Protein AF-A0A1L8D0M7-F1 (afdb_monomer)

Mean predicted aligned error: 3.82 Å

Sequence (193 aa):
MKQIITIQARLFPKKEEKECLDNLMRNWNSCKRYAYNRLLEGKTRKELKKELQQMFNLNSRYVDDAILEASEVLQSTKELGENPRKVIFGGKDLFFELKSKHLCIKQRQKYKKEWEDKRKGTLFSRGDKTKQGNLNLRVIEEKGQFFLRINTGNRKWLFIQLKSSHKKWRKFAEAMLNSCPYSIRLQRKNNKY

Foldseek 3Di:
DPDDDDFDKWWDDDPVRLVLLLLLLQLLLVLLVVLLVVVVVVDDLVRSLVVSCVVSVDPSQSNSVSNVVSVVLQVVCVVVVHDSVPDDQLDPVLVVVLVDPPDDPVRNVVSVVSSCQRRRVKGKGWFDLVVLATPAWAWDDDPNWIWTWHDSHPPDTDTITMGGPDPCVVVVSVCRVRSNYDMDMGTDDPNID

Structure (mmCIF, N/CA/C/O backbone):
data_AF-A0A1L8D0M7-F1
#
_entry.id   AF-A0A1L8D0M7-F1
#
loop_
_atom_site.group_PDB
_atom_site.id
_atom_site.type_symbol
_atom_site.label_atom_id
_atom_site.label_alt_id
_atom_site.label_comp_id
_atom_site.label_asym_id
_atom_site.label_entity_id
_atom_site.label_seq_id
_atom_site.pdbx_PDB_ins_code
_atom_site.Cartn_x
_atom_site.Cartn_y
_atom_site.Cartn_z
_atom_site.occupancy
_atom_site.B_iso_or_equiv
_atom_site.auth_seq_id
_atom_site.auth_comp_id
_atom_site.auth_asym_id
_atom_site.auth_atom_id
_atom_site.pdbx_PDB_model_num
ATOM 1 N N . MET A 1 1 ? -21.614 -2.916 -15.195 1.00 46.38 1 MET A N 1
ATOM 2 C CA . MET A 1 1 ? -20.425 -2.408 -14.468 1.00 46.38 1 MET A CA 1
ATOM 3 C C . MET A 1 1 ? -20.711 -2.407 -12.973 1.00 46.38 1 MET A C 1
ATOM 5 O O . MET A 1 1 ? -21.751 -1.896 -12.582 1.00 46.38 1 MET A O 1
ATOM 9 N N . LYS A 1 2 ? -19.844 -2.987 -12.132 1.00 55.56 2 LYS A N 1
ATOM 10 C CA . LYS A 1 2 ? -19.974 -2.831 -10.672 1.00 55.56 2 LYS A CA 1
ATOM 11 C C . LYS A 1 2 ? -19.575 -1.402 -10.308 1.00 55.56 2 LYS A C 1
ATOM 13 O O . LYS A 1 2 ? -18.448 -1.004 -10.579 1.00 55.56 2 LYS A O 1
ATOM 18 N N . GLN A 1 3 ? -20.490 -0.640 -9.719 1.00 73.69 3 GLN A N 1
ATOM 19 C CA . GLN A 1 3 ? -20.191 0.704 -9.238 1.00 73.69 3 GLN A CA 1
ATOM 20 C C . GLN A 1 3 ? -19.248 0.600 -8.032 1.00 73.69 3 GLN A C 1
ATOM 22 O O . GLN A 1 3 ? -19.612 0.043 -6.996 1.00 73.69 3 GLN A O 1
ATOM 27 N N . ILE A 1 4 ? -18.020 1.096 -8.178 1.00 81.25 4 ILE A N 1
ATOM 28 C CA . ILE A 1 4 ? -17.055 1.180 -7.080 1.00 81.25 4 ILE A CA 1
ATOM 29 C C . ILE A 1 4 ? -17.290 2.511 -6.371 1.00 81.25 4 ILE A C 1
ATOM 31 O O . ILE A 1 4 ? -17.203 3.569 -6.991 1.00 81.25 4 ILE A O 1
ATOM 35 N N . ILE A 1 5 ? -17.588 2.460 -5.073 1.00 86.62 5 ILE A N 1
ATOM 36 C CA . ILE A 1 5 ? -17.702 3.656 -4.238 1.00 86.62 5 ILE A CA 1
ATOM 37 C C . ILE A 1 5 ? -16.467 3.734 -3.349 1.00 86.62 5 ILE A C 1
ATOM 39 O O . ILE A 1 5 ? -16.198 2.824 -2.565 1.00 86.62 5 ILE A O 1
ATOM 43 N N . THR A 1 6 ? -15.741 4.843 -3.453 1.00 90.69 6 THR A N 1
ATOM 44 C CA . THR A 1 6 ? -14.563 5.127 -2.632 1.00 90.69 6 THR A CA 1
ATOM 45 C C . THR A 1 6 ? -14.910 6.205 -1.619 1.00 90.69 6 THR A C 1
ATOM 47 O O . THR A 1 6 ? -15.395 7.271 -1.991 1.00 90.69 6 THR A O 1
ATOM 50 N N . ILE A 1 7 ? -14.633 5.951 -0.339 1.00 92.75 7 ILE A N 1
ATOM 51 C CA . ILE A 1 7 ? -14.769 6.946 0.727 1.00 92.75 7 ILE A CA 1
ATOM 52 C C . ILE A 1 7 ? -13.398 7.287 1.278 1.00 92.75 7 ILE A C 1
ATOM 54 O O . ILE A 1 7 ? -12.597 6.405 1.583 1.00 92.75 7 ILE A O 1
ATOM 58 N N . GLN A 1 8 ? -13.156 8.584 1.430 1.00 93.69 8 GLN A N 1
ATOM 59 C CA . GLN A 1 8 ? -11.952 9.090 2.063 1.00 93.69 8 GLN A CA 1
ATOM 60 C C . GLN A 1 8 ? -12.137 9.192 3.578 1.00 93.69 8 GLN A C 1
ATOM 62 O O . GLN A 1 8 ? -13.184 9.602 4.087 1.00 93.69 8 GLN A O 1
ATOM 67 N N . ALA A 1 9 ? -11.079 8.835 4.290 1.00 95.25 9 ALA A N 1
ATOM 68 C CA . ALA A 1 9 ? -10.934 8.980 5.726 1.00 95.25 9 ALA A CA 1
ATOM 69 C C . ALA A 1 9 ? -9.515 9.478 6.009 1.00 95.25 9 ALA A C 1
ATOM 71 O O . ALA A 1 9 ? -8.611 9.275 5.201 1.00 95.25 9 ALA A O 1
ATOM 72 N N . ARG A 1 10 ? -9.336 10.130 7.155 1.00 97.25 10 ARG A N 1
ATOM 73 C CA . ARG A 1 10 ? -8.042 10.578 7.661 1.00 97.25 10 ARG A CA 1
ATOM 74 C C . ARG A 1 10 ? -7.626 9.716 8.842 1.00 97.25 10 ARG A C 1
ATOM 76 O O . ARG A 1 10 ? -8.457 9.435 9.711 1.00 97.25 10 ARG A O 1
ATOM 83 N N . LEU A 1 11 ? -6.347 9.359 8.888 1.00 97.75 11 LEU A N 1
ATOM 84 C CA . LEU A 1 11 ? -5.738 8.677 10.025 1.00 97.75 11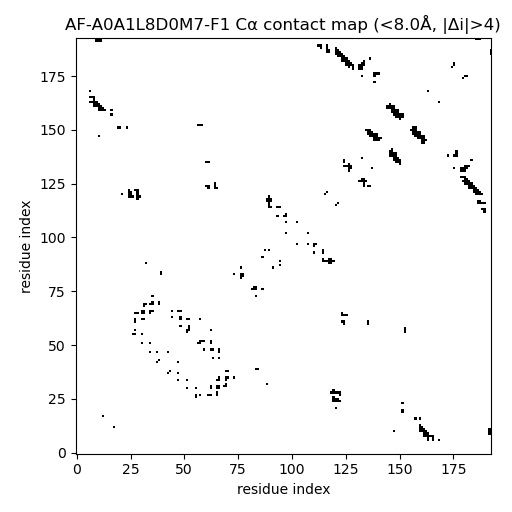 LEU A CA 1
ATOM 85 C C . LEU A 1 11 ? -4.950 9.658 10.902 1.00 97.75 11 LEU A C 1
ATOM 87 O O . LEU A 1 11 ? -4.310 10.589 10.406 1.00 97.75 11 LEU A O 1
ATOM 91 N N . PHE A 1 12 ? -4.969 9.416 12.212 1.00 97.44 12 PHE A N 1
ATOM 92 C CA . PHE A 1 12 ? -4.295 10.242 13.218 1.00 97.44 12 PHE A CA 1
ATOM 93 C C . PHE A 1 12 ? -3.305 9.403 14.045 1.00 97.44 12 PHE A C 1
ATOM 95 O O . PHE A 1 12 ? -3.579 9.125 15.211 1.00 97.44 12 PHE A O 1
ATOM 102 N N . PRO A 1 13 ? -2.180 8.955 13.453 1.00 96.94 13 PRO A N 1
ATOM 103 C CA . PRO A 1 13 ? -1.188 8.168 14.176 1.00 96.94 13 PRO A CA 1
ATOM 104 C C . PRO A 1 13 ? -0.403 9.014 15.181 1.00 96.94 13 PRO A C 1
ATOM 106 O O . PRO A 1 13 ? -0.019 10.153 14.888 1.00 96.94 13 PRO A O 1
ATOM 109 N N . LYS A 1 14 ? -0.082 8.415 16.327 1.00 96.12 14 LYS A N 1
ATOM 110 C CA . LYS A 1 14 ? 0.962 8.889 17.248 1.00 96.12 14 LYS A CA 1
ATOM 111 C C . LYS A 1 14 ? 2.348 8.739 16.614 1.00 96.12 14 LYS A C 1
ATOM 113 O O . LYS A 1 14 ? 2.501 8.124 15.558 1.00 96.12 14 LYS A O 1
ATOM 118 N N . LYS A 1 15 ? 3.380 9.303 17.246 1.00 94.81 15 LYS A N 1
ATOM 119 C CA . LYS A 1 15 ? 4.748 9.321 16.702 1.00 94.81 15 LYS A CA 1
ATOM 120 C C . LYS A 1 15 ? 5.282 7.908 16.427 1.00 94.81 15 LYS A C 1
ATOM 122 O O . LYS A 1 15 ? 5.795 7.659 15.339 1.00 94.81 15 LYS A O 1
ATOM 127 N N . GLU A 1 16 ? 5.095 6.985 17.362 1.00 94.19 16 GLU A N 1
ATOM 128 C CA . GLU A 1 16 ? 5.571 5.599 17.278 1.00 94.19 16 GLU A CA 1
ATOM 129 C C . GLU A 1 16 ? 4.775 4.797 16.234 1.00 94.19 16 GLU A C 1
ATOM 131 O O . GLU A 1 16 ? 5.337 4.072 15.412 1.00 94.19 16 GLU A O 1
ATOM 136 N N . GLU A 1 17 ? 3.451 4.979 16.208 1.00 96.12 17 GLU A N 1
ATOM 137 C CA . GLU A 1 17 ? 2.560 4.354 15.220 1.00 96.12 17 GLU A CA 1
ATOM 138 C C . GLU A 1 17 ? 2.898 4.815 13.804 1.00 96.12 17 GLU A C 1
ATOM 140 O O . GLU A 1 17 ? 2.901 4.018 12.864 1.00 96.12 17 GLU A O 1
ATOM 145 N N . LYS A 1 18 ? 3.214 6.105 13.657 1.00 96.12 18 LYS A N 1
ATOM 146 C CA . LYS A 1 18 ? 3.615 6.713 12.396 1.00 96.12 18 LYS A CA 1
ATOM 147 C C . LYS A 1 18 ? 4.895 6.085 11.861 1.00 96.12 18 LYS A C 1
ATOM 149 O O . LYS A 1 18 ? 4.947 5.736 10.686 1.00 96.12 18 LYS A O 1
ATOM 154 N N . GLU A 1 19 ? 5.909 5.927 12.706 1.00 95.81 19 GLU A N 1
ATOM 155 C CA . GLU A 1 19 ? 7.169 5.296 12.316 1.00 95.81 19 GLU A CA 1
ATOM 156 C C . GLU A 1 19 ? 6.958 3.837 11.888 1.00 95.81 19 GLU A C 1
ATOM 158 O O . GLU A 1 19 ? 7.451 3.409 10.840 1.00 95.81 19 GLU A O 1
ATOM 163 N N . CYS A 1 20 ? 6.162 3.081 12.647 1.00 96.38 20 CYS A N 1
ATOM 164 C CA . CYS A 1 20 ? 5.825 1.701 12.309 1.00 96.38 20 CYS A CA 1
ATOM 165 C C . CYS A 1 20 ? 5.062 1.607 10.973 1.00 96.38 20 CYS A C 1
ATOM 167 O O . CYS A 1 20 ? 5.407 0.789 10.113 1.00 96.38 20 CYS A O 1
ATOM 169 N N . LEU A 1 21 ? 4.077 2.486 10.758 1.00 97.12 21 LEU A N 1
ATOM 170 C CA . LEU A 1 21 ? 3.305 2.559 9.519 1.00 97.12 21 LEU A CA 1
ATOM 171 C C . LEU A 1 21 ? 4.179 2.949 8.319 1.00 97.12 21 LEU A C 1
ATOM 173 O O . LEU A 1 21 ? 4.094 2.314 7.268 1.00 97.12 21 LEU A O 1
ATOM 177 N N . ASP A 1 22 ? 5.051 3.946 8.475 1.00 96.81 22 ASP A N 1
ATOM 178 C CA . ASP A 1 22 ? 5.989 4.377 7.436 1.00 96.81 22 ASP A CA 1
ATOM 179 C C . ASP A 1 22 ? 6.948 3.255 7.032 1.00 96.81 22 ASP A C 1
ATOM 181 O O . ASP A 1 22 ? 7.205 3.049 5.841 1.00 96.81 22 ASP A O 1
ATOM 185 N N . ASN A 1 23 ? 7.452 2.497 8.006 1.00 96.38 23 ASN A N 1
ATOM 186 C CA . ASN A 1 23 ? 8.315 1.350 7.752 1.00 96.38 23 ASN A CA 1
ATOM 187 C C . ASN A 1 23 ? 7.575 0.240 6.997 1.00 96.38 23 ASN A C 1
ATOM 189 O O . ASN A 1 23 ? 8.113 -0.280 6.015 1.00 96.38 23 ASN A O 1
ATOM 193 N N . LEU A 1 24 ? 6.333 -0.068 7.386 1.00 97.44 24 LEU A N 1
ATOM 194 C CA . LEU A 1 24 ? 5.485 -1.029 6.679 1.00 97.44 24 LEU A CA 1
ATOM 195 C C . LEU A 1 24 ? 5.218 -0.593 5.230 1.00 97.44 24 LEU A C 1
ATOM 197 O O . LEU A 1 24 ? 5.443 -1.377 4.307 1.00 97.44 24 LEU A O 1
ATOM 201 N N . MET A 1 25 ? 4.798 0.658 5.009 1.00 97.62 25 MET A N 1
ATOM 202 C CA . MET A 1 25 ? 4.545 1.211 3.670 1.00 97.62 25 MET A CA 1
ATOM 203 C C . MET A 1 25 ? 5.803 1.189 2.796 1.00 97.62 25 MET A C 1
ATOM 205 O O . MET A 1 25 ? 5.753 0.801 1.623 1.00 97.62 25 MET A O 1
ATOM 209 N N . ARG A 1 26 ? 6.955 1.567 3.367 1.00 97.44 26 ARG A N 1
ATOM 210 C CA . ARG A 1 26 ? 8.247 1.549 2.673 1.00 97.44 26 ARG A CA 1
ATOM 211 C C . ARG A 1 26 ? 8.610 0.140 2.226 1.00 97.44 26 ARG A C 1
ATOM 213 O O . ARG A 1 26 ? 8.975 -0.046 1.065 1.00 97.44 26 ARG A O 1
ATOM 220 N N . ASN A 1 27 ? 8.495 -0.827 3.130 1.00 97.56 27 ASN A N 1
ATOM 221 C CA . ASN A 1 27 ? 8.825 -2.223 2.877 1.00 97.56 27 ASN A CA 1
ATOM 222 C C . ASN A 1 27 ? 7.884 -2.852 1.834 1.00 97.56 27 ASN A C 1
ATOM 224 O O . ASN A 1 27 ? 8.338 -3.433 0.850 1.00 97.56 27 ASN A O 1
ATOM 228 N N . TRP A 1 28 ? 6.575 -2.622 1.969 1.00 98.38 28 TRP A N 1
ATOM 229 C CA . TRP A 1 28 ? 5.570 -3.079 1.007 1.00 98.38 28 TRP A CA 1
ATOM 230 C C . TRP A 1 28 ? 5.787 -2.500 -0.397 1.00 98.38 28 TRP A C 1
ATOM 232 O O . TRP A 1 28 ? 5.746 -3.234 -1.384 1.00 98.38 28 TRP A O 1
ATOM 242 N N . ASN A 1 29 ? 6.108 -1.207 -0.520 1.00 98.25 29 ASN A N 1
ATOM 243 C CA . ASN A 1 29 ? 6.417 -0.625 -1.830 1.00 98.25 29 ASN A CA 1
ATOM 244 C C . ASN A 1 29 ? 7.733 -1.146 -2.418 1.00 98.25 29 ASN A C 1
ATOM 246 O O . ASN A 1 29 ? 7.854 -1.222 -3.640 1.00 98.25 29 ASN A O 1
ATOM 250 N N . SER A 1 30 ? 8.722 -1.494 -1.592 1.00 98.19 30 SER A N 1
ATOM 251 C CA . SER A 1 30 ? 9.923 -2.187 -2.073 1.00 98.19 30 SER A CA 1
ATOM 252 C C . SER A 1 30 ? 9.586 -3.572 -2.620 1.00 98.19 30 SER A C 1
ATOM 254 O O . SER A 1 30 ? 10.011 -3.876 -3.733 1.00 98.19 30 SER A O 1
ATOM 256 N N . CYS A 1 31 ? 8.741 -4.336 -1.921 1.00 98.50 31 CYS A N 1
ATOM 257 C CA . CYS A 1 31 ? 8.215 -5.619 -2.391 1.00 98.50 31 CYS A CA 1
ATOM 258 C C . CYS A 1 31 ? 7.487 -5.478 -3.738 1.00 98.50 31 CYS A C 1
ATOM 260 O O . CYS A 1 31 ? 7.832 -6.169 -4.692 1.00 98.50 31 CYS A O 1
ATOM 262 N N . LYS A 1 32 ? 6.568 -4.509 -3.872 1.00 98.56 32 LYS A N 1
ATOM 263 C CA . LYS A 1 32 ? 5.854 -4.224 -5.133 1.00 98.56 32 LYS A CA 1
ATOM 264 C C . LYS A 1 32 ? 6.804 -3.933 -6.298 1.00 98.56 32 LYS A C 1
ATOM 266 O O . LYS A 1 32 ? 6.645 -4.485 -7.382 1.00 98.56 32 LYS A O 1
ATOM 271 N N . ARG A 1 33 ? 7.801 -3.065 -6.096 1.00 98.19 33 ARG A N 1
ATOM 272 C CA . ARG A 1 33 ? 8.767 -2.716 -7.156 1.00 98.19 33 ARG A CA 1
ATOM 273 C C . ARG A 1 33 ? 9.648 -3.900 -7.541 1.00 98.19 33 ARG A C 1
ATOM 275 O O . ARG A 1 33 ? 9.945 -4.075 -8.717 1.00 98.19 33 ARG A O 1
ATOM 282 N N . TYR A 1 34 ? 10.052 -4.704 -6.562 1.00 98.31 34 TYR A N 1
ATOM 283 C CA . TYR A 1 34 ? 10.801 -5.924 -6.827 1.00 98.31 34 TYR A CA 1
ATOM 284 C C . TYR A 1 34 ? 9.951 -6.912 -7.634 1.00 98.31 34 TYR A C 1
ATOM 286 O O . TYR A 1 34 ? 10.396 -7.390 -8.673 1.00 98.31 34 TYR A O 1
ATOM 294 N N . ALA A 1 35 ? 8.705 -7.148 -7.209 1.00 98.50 35 ALA A N 1
ATOM 295 C CA . ALA A 1 35 ? 7.754 -7.992 -7.924 1.00 98.50 35 ALA A CA 1
ATOM 296 C C . ALA A 1 35 ? 7.574 -7.532 -9.376 1.00 98.50 35 ALA A C 1
ATOM 298 O O . ALA A 1 35 ? 7.653 -8.354 -10.279 1.00 98.50 35 ALA A O 1
ATOM 299 N N . TYR A 1 36 ? 7.421 -6.225 -9.613 1.00 98.56 36 TYR A N 1
ATOM 300 C CA . TYR A 1 36 ? 7.314 -5.656 -10.959 1.00 98.56 36 TYR A CA 1
ATOM 301 C C . TYR A 1 36 ? 8.494 -6.042 -11.860 1.00 98.56 36 TYR A C 1
ATOM 303 O O . TYR A 1 36 ? 8.289 -6.539 -12.965 1.00 98.56 36 TYR A O 1
ATOM 311 N N . ASN A 1 37 ? 9.729 -5.879 -11.376 1.00 98.19 37 ASN A N 1
ATOM 312 C CA . ASN A 1 37 ? 10.922 -6.240 -12.148 1.00 98.19 37 ASN A CA 1
ATOM 313 C C . ASN A 1 37 ? 10.966 -7.737 -12.465 1.00 98.19 37 ASN A C 1
ATOM 315 O O . ASN A 1 37 ? 11.282 -8.125 -13.583 1.00 98.19 37 ASN A O 1
ATOM 319 N N . ARG A 1 38 ? 10.599 -8.588 -11.506 1.00 98.00 38 ARG A N 1
ATOM 320 C CA . ARG A 1 38 ? 10.570 -10.035 -11.728 1.00 98.00 38 ARG A CA 1
ATOM 321 C C . ARG A 1 38 ? 9.440 -10.479 -12.663 1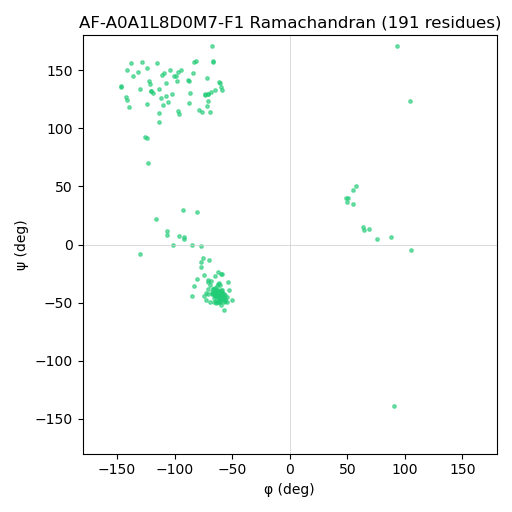.00 98.00 38 ARG A C 1
ATOM 323 O O . ARG A 1 38 ? 9.616 -11.433 -13.412 1.00 98.00 38 ARG A O 1
ATOM 330 N N . LEU A 1 39 ? 8.299 -9.788 -12.655 1.00 98.12 39 LEU A N 1
ATOM 331 C CA . LEU A 1 39 ? 7.224 -10.016 -13.626 1.00 98.12 39 LEU A CA 1
ATOM 332 C C . LEU A 1 39 ? 7.688 -9.687 -15.055 1.00 98.12 39 LEU A C 1
ATOM 334 O O . LEU A 1 39 ? 7.322 -10.395 -15.988 1.00 98.12 39 LEU A O 1
ATOM 338 N N . LEU A 1 40 ? 8.530 -8.660 -15.237 1.00 97.56 40 LEU A N 1
ATOM 339 C CA . LEU A 1 40 ? 9.150 -8.356 -16.538 1.00 97.56 40 LEU A CA 1
ATOM 340 C C . LEU A 1 40 ? 10.108 -9.452 -17.023 1.00 97.56 40 LEU A C 1
ATOM 342 O O . LEU A 1 40 ? 10.308 -9.590 -18.227 1.00 97.56 40 LEU A O 1
ATOM 346 N N . GLU A 1 41 ? 10.694 -10.211 -16.099 1.00 97.19 41 GLU A N 1
ATOM 347 C CA . GLU A 1 41 ? 11.561 -11.363 -16.379 1.00 97.19 41 GLU A CA 1
ATOM 348 C C . GLU A 1 41 ? 10.768 -12.661 -16.600 1.00 97.19 41 GLU A C 1
ATOM 350 O O . GLU A 1 41 ? 11.360 -13.703 -16.856 1.00 97.19 41 GLU A O 1
ATOM 355 N N . GLY A 1 42 ? 9.436 -12.615 -16.504 1.00 96.56 42 GLY A N 1
ATOM 356 C CA . GLY A 1 42 ? 8.569 -13.772 -16.721 1.00 96.56 42 GLY A CA 1
ATOM 357 C C . GLY A 1 42 ? 8.315 -14.635 -15.483 1.00 96.56 42 GLY A C 1
ATOM 358 O O . GLY A 1 42 ? 7.658 -15.667 -15.614 1.00 96.56 42 GLY A O 1
ATOM 359 N N . LYS A 1 43 ? 8.762 -14.232 -14.279 1.00 97.19 43 LYS A N 1
ATOM 360 C CA . LYS A 1 43 ? 8.431 -14.975 -13.049 1.00 97.19 43 LYS A CA 1
ATOM 361 C C . LYS A 1 43 ? 6.923 -14.991 -12.814 1.00 97.19 43 LYS A C 1
ATOM 363 O O . LYS A 1 43 ? 6.235 -13.977 -12.943 1.00 97.19 43 LYS A O 1
ATOM 368 N N . THR A 1 44 ? 6.409 -16.131 -12.378 1.00 96.25 44 THR A N 1
ATOM 369 C CA . THR A 1 44 ? 4.993 -16.308 -12.061 1.00 96.25 44 THR A CA 1
ATOM 370 C C . THR A 1 44 ? 4.654 -15.771 -10.671 1.00 96.25 44 THR A C 1
ATOM 372 O O . THR A 1 44 ? 5.481 -15.723 -9.757 1.00 96.25 44 THR A O 1
ATOM 375 N N . ARG A 1 45 ? 3.372 -15.452 -10.447 1.00 96.00 45 ARG A N 1
ATOM 376 C CA . ARG A 1 45 ? 2.869 -15.066 -9.117 1.00 96.00 45 ARG A CA 1
ATOM 377 C C . ARG A 1 45 ? 3.218 -16.097 -8.032 1.00 96.00 45 ARG A C 1
ATOM 379 O O . ARG A 1 45 ? 3.508 -15.712 -6.901 1.00 96.00 45 ARG A O 1
ATOM 386 N N . LYS A 1 46 ? 3.149 -17.398 -8.346 1.00 95.31 46 LYS A N 1
ATOM 387 C CA . LYS A 1 46 ? 3.369 -18.484 -7.374 1.00 95.31 46 LYS A CA 1
ATOM 388 C C . LYS A 1 46 ? 4.820 -18.524 -6.894 1.00 95.31 46 LYS A C 1
ATOM 390 O O . LYS A 1 46 ? 5.046 -18.712 -5.700 1.00 95.31 46 LYS A O 1
ATOM 395 N N . GLU A 1 47 ? 5.771 -18.323 -7.803 1.00 95.25 47 GLU A N 1
ATOM 396 C CA . GLU A 1 47 ? 7.200 -18.239 -7.481 1.00 95.25 47 GLU A CA 1
ATOM 397 C C . GLU A 1 47 ? 7.481 -17.005 -6.622 1.00 95.25 47 GLU A C 1
ATOM 399 O O . GLU A 1 47 ? 8.030 -17.124 -5.525 1.00 95.25 47 GLU A O 1
ATOM 404 N N . LEU A 1 48 ? 6.982 -15.841 -7.055 1.00 97.00 48 LEU A N 1
ATOM 405 C CA . LEU A 1 48 ? 7.155 -14.579 -6.336 1.00 97.00 48 LEU A CA 1
ATOM 406 C C . LEU A 1 48 ? 6.587 -14.627 -4.926 1.00 97.00 48 LEU A C 1
ATOM 408 O O . LEU A 1 48 ? 7.219 -14.153 -3.989 1.00 97.00 48 LEU A O 1
ATOM 412 N N . LYS A 1 49 ? 5.410 -15.222 -4.736 1.00 95.75 49 LYS A N 1
ATOM 413 C CA . LYS A 1 49 ? 4.785 -15.265 -3.414 1.00 95.75 49 LYS A CA 1
ATOM 414 C C . LYS A 1 49 ? 5.686 -15.925 -2.366 1.00 95.75 49 LYS A C 1
ATOM 416 O O . LYS A 1 49 ? 5.766 -15.421 -1.248 1.00 95.75 49 LYS A O 1
ATOM 421 N N . LYS A 1 50 ? 6.352 -17.030 -2.718 1.00 91.75 50 LYS A N 1
ATOM 422 C CA . LYS A 1 50 ? 7.257 -17.746 -1.805 1.00 91.75 50 LYS A CA 1
ATOM 423 C C . LYS A 1 50 ? 8.524 -16.936 -1.525 1.00 91.75 50 LYS A C 1
ATOM 425 O O . LYS A 1 50 ? 8.871 -16.735 -0.366 1.00 91.75 50 LYS A O 1
ATOM 430 N N . GLU A 1 51 ? 9.161 -16.438 -2.581 1.00 95.31 51 GLU A N 1
ATOM 431 C CA . GLU A 1 51 ? 10.411 -15.670 -2.518 1.00 95.31 51 GLU A CA 1
ATOM 432 C C . GLU A 1 51 ? 10.250 -14.370 -1.713 1.00 95.31 51 GLU A C 1
ATOM 434 O O . GLU A 1 51 ? 11.010 -14.083 -0.787 1.00 95.31 51 GLU A O 1
ATOM 439 N N . LEU A 1 52 ? 9.208 -13.595 -2.019 1.00 96.56 52 LEU A N 1
ATOM 440 C CA . LEU A 1 52 ? 9.014 -12.260 -1.456 1.00 96.56 52 LEU A CA 1
ATOM 441 C C . LEU A 1 52 ? 8.551 -12.283 0.003 1.00 96.56 52 LEU A C 1
ATOM 443 O O . LEU A 1 52 ? 8.820 -11.331 0.737 1.00 96.56 52 LEU A O 1
ATOM 447 N N . GLN A 1 53 ? 7.873 -13.349 0.440 1.00 93.81 53 GLN A N 1
ATOM 448 C CA . GLN A 1 53 ? 7.436 -13.486 1.830 1.00 93.81 53 GLN A CA 1
ATOM 449 C C . GLN A 1 53 ? 8.628 -13.512 2.790 1.00 93.81 53 GLN A C 1
ATOM 451 O O . GLN A 1 53 ? 8.614 -12.802 3.795 1.00 93.81 53 GLN A O 1
ATOM 456 N N . GLN A 1 54 ? 9.662 -14.285 2.456 1.00 91.38 54 GLN A N 1
ATOM 457 C CA . GLN A 1 54 ? 10.887 -14.358 3.250 1.00 91.38 54 GLN A CA 1
ATOM 458 C C . GLN A 1 54 ? 11.717 -13.081 3.091 1.00 91.38 54 GLN A C 1
ATOM 460 O O . GLN A 1 54 ? 12.097 -12.470 4.085 1.00 91.38 54 GLN A O 1
ATOM 465 N N . MET A 1 55 ? 11.920 -12.626 1.851 1.00 95.75 55 MET A N 1
ATOM 466 C CA . MET A 1 55 ? 12.789 -11.486 1.543 1.00 95.75 55 MET A CA 1
ATOM 467 C C . MET A 1 55 ? 12.337 -10.173 2.194 1.00 95.75 55 MET A C 1
ATOM 469 O O . MET A 1 55 ? 13.163 -9.410 2.686 1.00 95.75 55 MET A O 1
ATOM 473 N N . PHE A 1 56 ? 11.030 -9.898 2.196 1.00 95.00 56 PHE A N 1
ATOM 474 C CA . PHE A 1 56 ? 10.487 -8.649 2.732 1.00 95.00 56 PHE A CA 1
ATOM 475 C C . PHE A 1 56 ? 9.890 -8.810 4.132 1.00 95.00 56 PHE A C 1
ATOM 477 O O . PHE A 1 56 ? 9.401 -7.828 4.679 1.00 95.00 56 PHE A O 1
ATOM 484 N N . ASN A 1 57 ? 9.900 -10.005 4.733 1.00 92.62 57 ASN A N 1
ATOM 485 C CA . ASN A 1 57 ? 9.270 -10.262 6.035 1.00 92.62 57 ASN A CA 1
ATOM 486 C C . ASN A 1 57 ? 7.821 -9.722 6.119 1.00 92.62 57 ASN A C 1
ATOM 488 O O . ASN A 1 57 ? 7.393 -9.113 7.101 1.00 92.62 57 ASN A O 1
ATOM 492 N N . LEU A 1 58 ? 7.068 -9.882 5.029 1.00 95.50 58 LEU A N 1
ATOM 493 C CA . LEU A 1 58 ? 5.665 -9.488 4.928 1.00 95.50 58 LEU A CA 1
ATOM 494 C C . LEU A 1 58 ? 4.799 -10.734 5.015 1.00 95.50 58 LEU A C 1
ATOM 496 O O . LEU A 1 58 ? 5.186 -11.804 4.559 1.00 95.50 58 LEU A O 1
ATOM 500 N N . ASN A 1 59 ? 3.585 -10.608 5.545 1.00 94.88 59 ASN A N 1
ATOM 501 C CA . ASN A 1 59 ? 2.651 -11.724 5.475 1.00 94.88 59 ASN A CA 1
ATOM 502 C C . ASN A 1 59 ? 2.231 -12.007 4.020 1.00 94.88 59 ASN A C 1
ATOM 504 O O . ASN A 1 59 ? 2.249 -11.128 3.155 1.00 94.88 59 ASN A O 1
ATOM 508 N N . SER A 1 60 ? 1.795 -13.240 3.766 1.00 94.75 60 SER A N 1
ATOM 509 C CA . SER A 1 60 ? 1.473 -13.717 2.419 1.00 94.75 60 SER A CA 1
ATOM 510 C C . SER A 1 60 ? 0.379 -12.916 1.701 1.00 94.75 60 SER A C 1
ATOM 512 O O . SER A 1 60 ? 0.384 -12.878 0.473 1.00 94.75 60 SER A O 1
ATOM 514 N N . ARG A 1 61 ? -0.532 -12.250 2.431 1.00 95.25 61 ARG A N 1
ATOM 515 C CA . ARG A 1 61 ? -1.574 -11.391 1.839 1.00 95.25 61 ARG A CA 1
ATOM 516 C C . ARG A 1 61 ? -1.000 -10.071 1.343 1.00 95.25 61 ARG A C 1
ATOM 518 O O . ARG A 1 61 ? -1.292 -9.677 0.225 1.00 95.25 61 ARG A O 1
ATOM 525 N N . TYR A 1 62 ? -0.141 -9.426 2.134 1.00 97.31 62 TYR A N 1
ATOM 526 C CA . TYR A 1 62 ? 0.541 -8.209 1.688 1.00 97.31 62 TY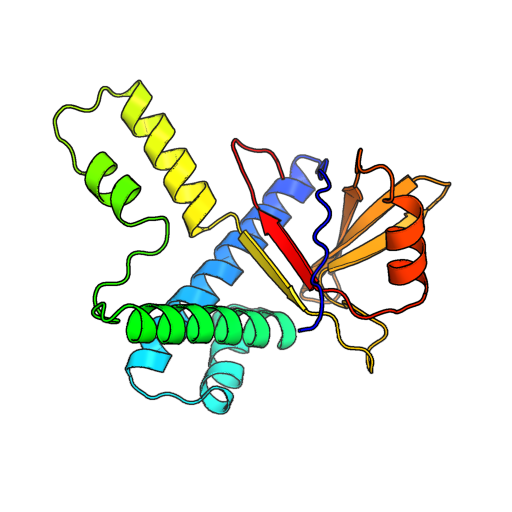R A CA 1
ATOM 527 C C . TYR A 1 62 ? 1.437 -8.459 0.479 1.00 97.31 62 TYR A C 1
ATOM 529 O O . TYR A 1 62 ? 1.472 -7.624 -0.421 1.00 97.31 62 TYR A O 1
ATOM 537 N N . VAL A 1 63 ? 2.133 -9.598 0.448 1.00 97.88 63 VAL A N 1
ATOM 538 C CA . VAL A 1 63 ? 2.932 -10.010 -0.714 1.00 97.88 63 VAL A CA 1
ATOM 539 C C . VAL A 1 63 ? 2.044 -10.206 -1.939 1.00 97.88 63 VAL A C 1
ATOM 541 O O . VAL A 1 63 ? 2.340 -9.658 -2.995 1.00 97.88 63 VAL A O 1
ATOM 544 N N . ASP A 1 64 ? 0.936 -10.937 -1.802 1.00 97.44 64 ASP A N 1
ATOM 545 C CA . ASP A 1 64 ? -0.008 -11.139 -2.904 1.00 97.44 64 ASP A CA 1
ATOM 546 C C . ASP A 1 64 ? -0.585 -9.819 -3.434 1.00 97.44 64 ASP A C 1
ATOM 548 O O . ASP A 1 64 ? -0.679 -9.640 -4.646 1.00 97.44 64 ASP A O 1
ATOM 552 N N . ASP A 1 65 ? -0.942 -8.888 -2.549 1.00 98.00 65 ASP A N 1
ATOM 553 C CA . ASP A 1 65 ? -1.459 -7.576 -2.944 1.00 98.00 65 ASP A CA 1
ATOM 554 C C . ASP A 1 65 ? -0.368 -6.682 -3.562 1.00 98.00 65 ASP A C 1
ATOM 556 O O . ASP A 1 65 ? -0.658 -5.903 -4.468 1.00 98.00 65 ASP A O 1
ATOM 560 N N . ALA A 1 66 ? 0.898 -6.824 -3.151 1.00 98.44 66 ALA A N 1
ATOM 561 C CA . ALA A 1 66 ? 2.027 -6.162 -3.806 1.00 98.44 66 ALA A CA 1
ATOM 562 C C . ALA A 1 66 ? 2.267 -6.703 -5.226 1.00 98.44 66 ALA A C 1
ATOM 564 O O . ALA A 1 66 ? 2.503 -5.916 -6.142 1.00 98.44 66 ALA A O 1
ATOM 565 N N . ILE A 1 67 ? 2.189 -8.027 -5.417 1.00 98.56 67 ILE A N 1
ATOM 566 C CA . ILE A 1 67 ? 2.301 -8.665 -6.739 1.00 98.56 67 ILE A CA 1
ATOM 567 C C . ILE A 1 67 ? 1.130 -8.245 -7.630 1.00 98.56 67 ILE A C 1
ATOM 569 O O . ILE A 1 67 ? 1.348 -7.939 -8.800 1.00 98.56 67 ILE A O 1
ATOM 573 N N . LEU A 1 68 ? -0.091 -8.193 -7.086 1.00 98.19 68 LEU A N 1
ATOM 574 C CA . LEU A 1 68 ? -1.261 -7.715 -7.821 1.00 98.19 68 LEU A CA 1
ATOM 575 C C . LEU A 1 68 ? -1.035 -6.293 -8.337 1.00 98.19 68 LEU A C 1
ATOM 577 O O . LEU A 1 68 ? -1.105 -6.076 -9.540 1.00 98.19 68 LEU A O 1
ATOM 581 N N . GLU A 1 69 ? -0.715 -5.348 -7.454 1.00 98.06 69 GLU A N 1
ATOM 582 C CA . GLU A 1 69 ? -0.501 -3.949 -7.843 1.00 98.06 69 GLU A CA 1
ATOM 583 C C . GLU A 1 69 ? 0.650 -3.807 -8.845 1.00 98.06 69 GLU A C 1
ATOM 585 O O . GLU A 1 69 ? 0.592 -2.979 -9.748 1.00 98.06 69 GLU A O 1
ATOM 590 N N . ALA A 1 70 ? 1.700 -4.623 -8.723 1.00 98.25 70 ALA A N 1
ATOM 591 C CA . ALA A 1 70 ? 2.761 -4.675 -9.722 1.00 98.25 70 ALA A CA 1
ATOM 592 C C . ALA A 1 70 ? 2.248 -5.171 -11.086 1.00 98.25 70 ALA A C 1
ATOM 594 O O . ALA A 1 70 ? 2.596 -4.592 -12.114 1.00 98.25 70 ALA A O 1
ATOM 595 N N . SER A 1 71 ? 1.409 -6.210 -11.104 1.00 98.12 71 SER A N 1
ATOM 596 C CA . SER A 1 71 ? 0.814 -6.735 -12.337 1.00 98.12 71 SER A CA 1
ATOM 597 C C . SER A 1 71 ? -0.158 -5.750 -12.989 1.00 98.12 71 SER A C 1
ATOM 599 O O . SER A 1 71 ? -0.123 -5.602 -14.204 1.00 98.12 71 SER A O 1
ATOM 601 N N . GLU A 1 72 ? -0.945 -5.018 -12.195 1.00 97.12 72 GLU A N 1
ATOM 602 C CA . GLU A 1 72 ? -1.866 -3.982 -12.678 1.00 97.12 72 GLU A CA 1
ATOM 603 C C . GLU A 1 72 ? -1.101 -2.816 -13.309 1.00 97.12 72 GLU A C 1
ATOM 605 O O . GLU A 1 72 ? -1.465 -2.354 -14.386 1.00 97.12 72 GLU A O 1
ATOM 610 N N . VAL A 1 73 ? 0.009 -2.384 -12.693 1.00 97.12 73 VAL A N 1
ATOM 611 C CA . VAL A 1 73 ? 0.902 -1.383 -13.299 1.00 97.12 73 VAL A CA 1
ATOM 612 C C . VAL A 1 73 ? 1.462 -1.904 -14.622 1.00 97.12 73 VAL A C 1
ATOM 614 O O . VAL A 1 73 ? 1.409 -1.196 -15.619 1.00 97.12 73 VAL A O 1
ATOM 617 N N . LEU A 1 74 ? 1.957 -3.145 -14.658 1.00 97.62 74 LEU A N 1
ATOM 618 C CA . LEU A 1 74 ? 2.516 -3.742 -15.874 1.00 97.62 74 LEU A CA 1
ATOM 619 C C . LEU A 1 74 ? 1.481 -3.836 -17.001 1.00 97.62 74 LEU A C 1
ATOM 621 O O . LEU A 1 74 ? 1.793 -3.518 -18.147 1.00 97.62 74 LEU A O 1
ATOM 625 N N . GLN A 1 75 ? 0.268 -4.278 -16.680 1.00 97.06 75 GLN A N 1
ATOM 626 C CA . GLN A 1 75 ? -0.830 -4.380 -17.630 1.00 97.06 75 GLN A CA 1
ATOM 627 C C . GLN A 1 75 ? -1.229 -2.999 -18.153 1.00 97.06 75 GLN A C 1
ATOM 629 O O . GLN A 1 75 ? -1.232 -2.795 -19.363 1.00 97.06 75 GLN A O 1
ATOM 634 N N . SER A 1 76 ? -1.455 -2.037 -17.258 1.00 96.75 76 SER A N 1
ATOM 635 C CA . SER A 1 76 ? -1.813 -0.667 -17.631 1.00 96.75 76 SER A CA 1
ATOM 636 C C . SER A 1 76 ? -0.746 -0.014 -18.515 1.00 96.75 76 SER A C 1
ATOM 638 O O . SER A 1 76 ? -1.081 0.615 -19.513 1.00 96.75 76 SER A O 1
ATOM 640 N N . THR A 1 77 ? 0.546 -0.210 -18.225 1.00 95.88 77 THR A N 1
ATOM 641 C CA . THR A 1 77 ? 1.627 0.308 -19.078 1.00 95.88 77 THR A CA 1
ATOM 642 C C . THR A 1 77 ? 1.594 -0.299 -20.484 1.00 95.88 77 THR A C 1
ATOM 644 O O . THR A 1 77 ? 1.787 0.424 -21.458 1.00 95.88 77 THR A O 1
ATOM 647 N N . LYS A 1 78 ? 1.318 -1.605 -20.609 1.00 95.62 78 LYS A N 1
ATOM 648 C CA . LYS A 1 78 ? 1.177 -2.267 -21.917 1.00 95.62 78 LYS A CA 1
ATOM 649 C C . LYS A 1 78 ? -0.044 -1.759 -22.686 1.00 95.62 78 LYS A C 1
ATOM 651 O O . LYS A 1 78 ? 0.067 -1.513 -23.880 1.00 95.62 78 LYS A O 1
ATOM 656 N N . GLU A 1 79 ? -1.177 -1.589 -22.008 1.00 96.75 79 GLU A N 1
ATOM 657 C CA . GLU A 1 79 ? -2.421 -1.070 -22.597 1.00 96.75 79 GLU A CA 1
ATOM 658 C C . GLU A 1 79 ? -2.263 0.366 -23.112 1.00 96.75 79 GLU A C 1
ATOM 660 O O . GLU A 1 79 ? -2.821 0.715 -24.147 1.00 96.75 79 GLU A O 1
ATOM 665 N N . LEU A 1 80 ? -1.445 1.181 -22.440 1.00 95.62 80 LEU A N 1
ATOM 666 C CA . LEU A 1 80 ? -1.093 2.534 -22.881 1.00 95.62 80 LEU A CA 1
ATOM 667 C C . LEU A 1 80 ? -0.052 2.565 -24.018 1.00 95.62 80 LEU A C 1
ATOM 669 O O . LEU A 1 80 ? 0.328 3.647 -24.461 1.00 95.62 80 LEU A O 1
ATOM 673 N N . GLY A 1 81 ? 0.448 1.410 -24.476 1.00 95.06 81 GLY A N 1
ATOM 674 C CA . GLY A 1 81 ? 1.496 1.325 -25.500 1.00 95.06 81 GLY A CA 1
ATOM 675 C C . GLY A 1 81 ? 2.869 1.828 -25.035 1.00 95.06 81 GLY A C 1
ATOM 676 O O . GLY A 1 81 ? 3.771 2.038 -25.847 1.00 95.06 81 GLY A O 1
ATOM 677 N N . GLU A 1 82 ? 3.058 2.033 -23.730 1.00 95.06 82 GLU A N 1
ATOM 678 C CA . GLU A 1 82 ? 4.325 2.480 -23.162 1.00 95.06 82 GLU A CA 1
ATOM 679 C C . GLU A 1 82 ? 5.290 1.303 -22.951 1.00 95.06 82 GLU A C 1
ATOM 681 O O . GLU A 1 82 ? 4.891 0.153 -22.788 1.00 95.06 82 GLU A O 1
ATOM 686 N N . ASN A 1 83 ? 6.599 1.581 -22.900 1.0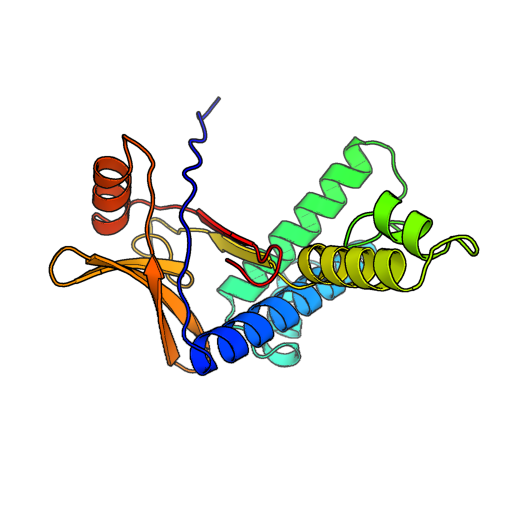0 95.88 83 ASN A N 1
ATOM 687 C CA . ASN A 1 83 ? 7.605 0.546 -22.653 1.00 95.88 83 ASN A CA 1
ATOM 688 C C . ASN A 1 83 ? 7.637 0.141 -21.161 1.00 95.88 83 ASN A C 1
ATOM 690 O O . ASN A 1 83 ? 8.119 0.929 -20.335 1.00 95.88 83 ASN A O 1
ATOM 694 N N . PRO A 1 84 ? 7.273 -1.108 -20.800 1.00 95.50 84 PRO A N 1
ATOM 695 C CA . PRO A 1 84 ? 7.241 -1.548 -19.405 1.00 95.50 84 PRO A CA 1
ATOM 696 C C . PRO A 1 84 ? 8.592 -1.519 -18.684 1.00 95.50 84 PRO A C 1
ATOM 698 O O . PRO A 1 84 ? 8.640 -1.383 -17.461 1.00 95.50 84 PRO A O 1
ATOM 701 N N . ARG A 1 85 ? 9.711 -1.590 -19.417 1.00 95.69 85 ARG A N 1
ATOM 702 C CA . ARG A 1 85 ? 11.065 -1.509 -18.842 1.00 95.69 85 ARG A CA 1
ATOM 703 C C . ARG A 1 85 ? 11.469 -0.086 -18.442 1.00 95.69 85 ARG A C 1
ATOM 705 O O . ARG A 1 85 ? 12.477 0.083 -17.767 1.00 95.69 85 ARG A O 1
ATOM 712 N N . LYS A 1 86 ? 10.706 0.938 -18.847 1.00 94.62 86 LYS A N 1
ATOM 713 C CA . LYS A 1 86 ? 10.989 2.360 -18.573 1.00 94.62 86 LYS A CA 1
ATOM 714 C C . LYS A 1 86 ? 10.063 2.977 -17.515 1.00 94.62 86 LYS A C 1
ATOM 716 O O . LYS A 1 86 ? 10.068 4.194 -17.341 1.00 94.62 86 LYS A O 1
ATOM 721 N N . VAL A 1 87 ? 9.285 2.164 -16.798 1.00 95.81 87 VAL A N 1
ATOM 722 C CA . VAL A 1 87 ? 8.368 2.647 -15.753 1.00 95.81 87 VAL A CA 1
ATOM 723 C C . VAL A 1 87 ? 9.129 3.270 -14.583 1.00 95.81 87 VAL A C 1
ATOM 725 O O . VAL A 1 87 ? 10.069 2.693 -14.035 1.00 95.81 87 VAL A O 1
ATOM 728 N N . ILE A 1 88 ? 8.678 4.453 -14.155 1.00 95.00 88 ILE A N 1
ATOM 729 C CA . ILE A 1 88 ? 9.246 5.196 -13.026 1.00 95.00 88 ILE A CA 1
ATOM 730 C C . ILE A 1 88 ? 8.226 5.264 -11.886 1.00 95.00 88 ILE A C 1
ATOM 732 O O . ILE A 1 88 ? 7.272 6.042 -11.903 1.00 95.00 88 ILE A O 1
ATOM 736 N N . PHE A 1 89 ? 8.464 4.477 -10.835 1.00 95.31 89 PHE A N 1
ATOM 737 C CA . PHE A 1 89 ? 7.665 4.537 -9.609 1.00 95.31 89 PHE A CA 1
ATOM 738 C C . PHE A 1 89 ? 7.889 5.853 -8.851 1.00 95.31 89 PHE A C 1
ATOM 740 O O . PHE A 1 89 ? 9.034 6.211 -8.557 1.00 95.31 89 PHE A O 1
ATOM 747 N N . GLY A 1 90 ? 6.795 6.510 -8.454 1.00 92.50 90 GLY A N 1
ATOM 748 C CA . GLY A 1 90 ? 6.801 7.827 -7.800 1.00 92.50 90 GLY A CA 1
ATOM 749 C C . GLY A 1 90 ? 6.357 8.981 -8.709 1.00 92.50 90 GLY A C 1
ATOM 750 O O . GLY A 1 90 ? 6.196 10.096 -8.222 1.00 92.50 90 GLY A O 1
ATOM 751 N N . GLY A 1 91 ? 6.108 8.703 -9.994 1.00 92.62 91 GLY A N 1
ATOM 752 C CA . GLY A 1 91 ? 5.679 9.681 -10.996 1.00 92.62 91 GLY A CA 1
ATOM 753 C C . GLY A 1 91 ? 6.824 10.066 -11.929 1.00 92.62 91 GLY A C 1
ATOM 754 O O . GLY A 1 91 ? 7.875 10.516 -11.470 1.00 92.62 91 GLY A O 1
ATOM 755 N N . LYS A 1 92 ? 6.609 9.871 -13.235 1.00 91.88 92 LYS A N 1
ATOM 756 C CA . LYS A 1 92 ? 7.570 10.175 -14.305 1.00 91.88 92 LYS A CA 1
ATOM 757 C C . LYS A 1 92 ? 7.870 11.674 -14.365 1.00 91.88 92 LYS A C 1
ATOM 759 O O . LYS A 1 92 ? 9.036 12.049 -14.302 1.00 91.88 92 LYS A O 1
ATOM 764 N N . ASP A 1 93 ? 6.832 12.506 -14.371 1.00 91.94 93 ASP A N 1
ATOM 765 C CA . ASP A 1 93 ? 6.968 13.965 -14.470 1.00 91.94 93 ASP A CA 1
ATOM 766 C C . ASP A 1 93 ? 7.733 14.5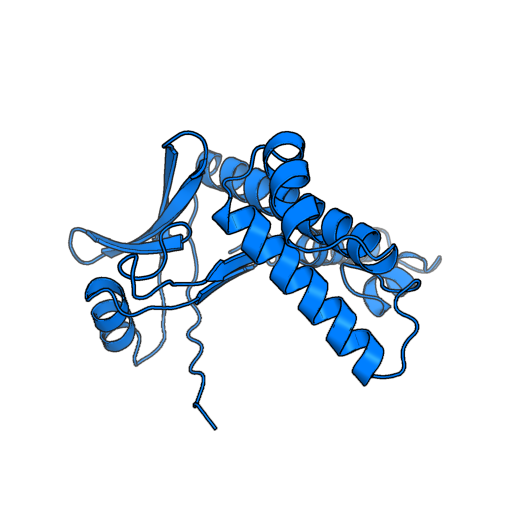32 -13.276 1.00 91.94 93 ASP A C 1
ATOM 768 O O . ASP A 1 93 ? 8.759 15.180 -13.447 1.00 91.94 93 ASP A O 1
ATOM 772 N N . LEU A 1 94 ? 7.332 14.155 -12.058 1.00 93.56 94 LEU A N 1
ATOM 773 C CA . LEU A 1 94 ? 7.996 14.594 -10.829 1.00 93.56 94 LEU A CA 1
ATOM 774 C C . LEU A 1 94 ? 9.468 14.147 -10.758 1.00 93.56 94 LEU A C 1
ATOM 776 O O . LEU A 1 94 ? 10.319 14.852 -10.217 1.00 93.56 94 LEU A O 1
ATOM 780 N N . PHE A 1 95 ? 9.794 12.977 -11.316 1.00 93.31 95 PHE A N 1
ATOM 781 C CA . PHE A 1 95 ? 11.180 12.528 -11.433 1.00 93.31 95 PHE A CA 1
ATOM 782 C C . PHE A 1 95 ? 11.993 13.401 -12.401 1.00 93.31 95 PHE A C 1
ATOM 784 O O . PHE A 1 95 ? 13.143 13.727 -12.101 1.00 93.31 95 PHE A O 1
ATOM 791 N N . PHE A 1 96 ? 11.418 13.794 -13.540 1.00 92.38 96 PHE A N 1
ATOM 792 C CA . PHE A 1 96 ? 12.082 14.687 -14.491 1.00 92.38 96 PHE A CA 1
ATOM 793 C C . PHE A 1 96 ? 12.192 16.120 -13.968 1.00 92.38 96 PHE A C 1
ATOM 795 O O . PHE A 1 96 ? 13.252 16.727 -14.112 1.00 92.38 96 PHE A O 1
ATOM 802 N N . GLU A 1 97 ? 11.176 16.623 -13.268 1.00 92.75 97 GLU A N 1
ATOM 803 C CA . GLU A 1 97 ? 11.249 17.900 -12.556 1.00 92.75 97 GLU A CA 1
ATOM 804 C C . GLU A 1 97 ? 12.422 17.898 -11.574 1.00 92.75 97 GLU A C 1
ATOM 806 O O . GLU A 1 97 ? 13.258 18.796 -11.620 1.00 92.75 97 GLU A O 1
ATOM 811 N N . LEU A 1 98 ? 12.568 16.849 -10.755 1.00 93.44 98 LEU A N 1
ATOM 812 C CA . LEU A 1 98 ? 13.680 16.707 -9.806 1.00 93.44 98 LEU A CA 1
ATOM 813 C C . LEU A 1 98 ? 15.071 16.698 -10.462 1.00 93.44 98 LEU A C 1
ATOM 815 O O . LEU A 1 98 ? 16.049 17.079 -9.808 1.00 93.44 98 LEU A O 1
ATOM 819 N N . LYS A 1 99 ? 15.178 16.296 -11.733 1.00 90.25 99 LYS A N 1
ATOM 820 C CA . LYS A 1 99 ? 16.430 16.355 -12.504 1.00 90.25 99 LYS A CA 1
ATOM 821 C C . LYS A 1 99 ? 16.777 17.758 -13.004 1.00 90.25 99 LYS A C 1
ATOM 823 O O . LYS A 1 99 ? 17.923 17.9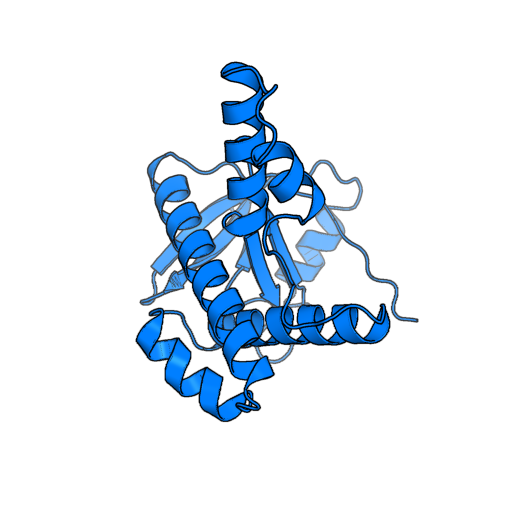76 -13.391 1.00 90.25 99 LYS A O 1
ATOM 828 N N . SER A 1 100 ? 15.839 18.705 -12.982 1.00 90.19 100 SER A N 1
ATOM 829 C CA . SER A 1 100 ? 16.094 20.077 -13.424 1.00 90.19 100 SER A CA 1
ATOM 830 C C . SER A 1 100 ? 17.202 20.739 -12.599 1.00 90.19 100 SER A C 1
ATOM 832 O O . SER A 1 100 ? 17.230 20.650 -11.365 1.00 90.19 100 SER A O 1
ATOM 834 N N . LYS A 1 101 ? 18.115 21.432 -13.291 1.00 86.69 101 LYS A N 1
ATOM 835 C CA . LYS A 1 101 ? 19.201 22.216 -12.678 1.00 86.69 101 LYS A CA 1
ATOM 836 C C . LYS A 1 101 ? 18.714 23.558 -12.115 1.00 86.69 101 LYS A C 1
ATOM 838 O O . LYS A 1 101 ? 19.366 24.104 -11.237 1.00 86.69 101 LYS A O 1
ATOM 843 N N . HIS A 1 102 ? 17.551 24.044 -12.554 1.00 88.75 102 HIS A N 1
ATOM 844 C CA . HIS A 1 102 ? 17.018 25.371 -12.207 1.00 88.75 102 HIS A CA 1
ATOM 845 C C . HIS A 1 102 ? 16.106 25.379 -10.968 1.00 88.75 102 HIS A C 1
ATOM 847 O O . HIS A 1 102 ? 15.492 26.393 -10.649 1.00 88.75 102 HIS A O 1
ATOM 853 N N . LEU A 1 103 ? 15.989 24.253 -10.260 1.00 91.56 103 LEU A N 1
ATOM 854 C CA . LEU A 1 103 ? 15.184 24.171 -9.044 1.00 91.56 103 LEU A CA 1
ATOM 855 C C . LEU A 1 103 ? 15.861 24.879 -7.875 1.00 91.56 103 LEU A C 1
ATOM 857 O O . LEU A 1 103 ? 16.983 24.527 -7.499 1.00 91.56 103 LEU A O 1
ATOM 861 N N . CYS A 1 104 ? 15.128 25.773 -7.211 1.00 93.50 104 CYS A N 1
ATOM 862 C CA . CYS A 1 104 ? 15.584 26.308 -5.936 1.00 93.50 104 CYS A CA 1
ATOM 863 C C . CYS A 1 104 ? 15.603 25.204 -4.861 1.00 93.50 104 CYS A C 1
ATOM 865 O O . CYS A 1 104 ? 14.883 24.201 -4.946 1.00 93.50 104 CYS A O 1
ATOM 867 N N . ILE A 1 105 ? 16.398 25.396 -3.804 1.00 93.12 105 ILE A N 1
ATOM 868 C CA . ILE A 1 105 ? 16.551 24.408 -2.719 1.00 93.12 105 ILE A CA 1
ATOM 869 C C . ILE A 1 105 ? 15.192 24.055 -2.091 1.00 93.12 105 ILE A C 1
ATOM 871 O O . ILE A 1 105 ? 14.889 22.877 -1.889 1.00 93.12 105 ILE A O 1
ATOM 875 N N . LYS A 1 106 ? 14.338 25.059 -1.847 1.00 93.94 106 LYS A N 1
ATOM 876 C CA . LYS A 1 106 ? 13.002 24.870 -1.255 1.00 93.94 106 LYS A CA 1
ATOM 877 C C . LYS A 1 106 ? 12.086 24.025 -2.152 1.00 93.94 106 LYS A C 1
ATOM 879 O O . LYS A 1 106 ? 11.433 23.101 -1.668 1.00 93.94 106 LYS A O 1
ATOM 884 N N . GLN A 1 107 ? 12.064 24.295 -3.459 1.00 93.88 107 GLN A N 1
ATOM 885 C CA . GLN A 1 107 ? 11.292 23.510 -4.431 1.00 93.88 107 GLN A CA 1
ATOM 886 C C . GLN A 1 107 ? 11.817 22.076 -4.522 1.00 93.88 107 GLN A C 1
ATOM 888 O O . GLN A 1 107 ? 11.033 21.131 -4.451 1.00 93.88 107 GLN A O 1
ATOM 893 N N . ARG A 1 108 ? 13.143 21.896 -4.582 1.00 94.00 108 ARG A N 1
ATOM 894 C CA . ARG A 1 108 ? 13.774 20.570 -4.614 1.00 94.00 108 ARG A CA 1
ATOM 895 C C . ARG A 1 108 ? 13.394 19.732 -3.392 1.00 94.00 108 ARG A C 1
ATOM 897 O O . ARG A 1 108 ? 13.043 18.565 -3.545 1.00 94.00 108 ARG A O 1
ATOM 904 N N . GLN A 1 109 ? 13.416 20.313 -2.191 1.00 93.44 109 GLN A N 1
ATOM 905 C CA . GLN A 1 109 ? 12.989 19.627 -0.965 1.00 93.44 109 GLN A CA 1
ATOM 906 C C . GLN A 1 109 ? 11.504 19.238 -1.007 1.00 93.44 109 GLN A C 1
ATOM 908 O O . GLN A 1 109 ? 11.158 18.105 -0.664 1.00 93.44 109 GLN A O 1
ATOM 913 N N . LYS A 1 110 ? 10.633 20.143 -1.474 1.00 93.62 110 LYS A N 1
ATOM 914 C CA . LYS A 1 110 ? 9.196 19.878 -1.643 1.00 93.62 110 LYS A CA 1
ATOM 915 C C . LYS A 1 110 ? 8.949 18.717 -2.611 1.00 93.62 110 LYS A C 1
ATOM 917 O O . LYS A 1 110 ? 8.272 17.760 -2.242 1.00 93.62 110 LYS A O 1
ATOM 922 N N . TYR A 1 111 ? 9.531 18.768 -3.808 1.00 94.56 111 TYR A N 1
ATOM 923 C CA . TYR A 1 111 ? 9.359 17.736 -4.836 1.00 94.56 111 TYR A CA 1
ATOM 924 C C . TYR A 1 111 ? 9.948 16.397 -4.408 1.00 94.56 111 TYR A C 1
ATOM 926 O O . TYR A 1 111 ? 9.337 15.356 -4.632 1.00 94.56 111 TYR A O 1
ATOM 934 N N . LYS A 1 112 ? 11.088 16.407 -3.706 1.00 93.25 112 LYS A N 1
ATOM 935 C CA . LYS A 1 112 ? 11.685 15.185 -3.161 1.00 93.25 112 LYS A CA 1
ATOM 936 C C . LYS A 1 112 ? 10.743 14.523 -2.161 1.00 93.25 112 LYS A C 1
ATOM 938 O O . LYS A 1 112 ? 10.519 13.319 -2.243 1.00 93.25 112 LYS A O 1
ATOM 943 N N . LYS A 1 113 ? 10.156 15.306 -1.251 1.00 93.81 113 LYS A N 1
ATOM 944 C CA . LYS A 1 113 ? 9.184 14.805 -0.273 1.00 93.81 113 LYS A CA 1
ATOM 945 C C . LYS A 1 113 ? 7.936 14.241 -0.948 1.00 93.81 113 LYS A C 1
ATOM 947 O O . LYS A 1 113 ? 7.484 13.165 -0.575 1.00 93.81 113 LYS A O 1
ATOM 952 N N . GLU A 1 114 ? 7.407 14.933 -1.952 1.00 95.06 114 GLU A N 1
ATOM 953 C CA . GLU A 1 114 ? 6.250 14.457 -2.711 1.00 95.06 114 GLU A CA 1
ATOM 954 C C . GLU A 1 114 ? 6.553 13.157 -3.470 1.00 95.06 114 GLU A C 1
ATOM 956 O O . GLU A 1 114 ? 5.748 12.225 -3.455 1.00 95.06 114 GLU A O 1
ATOM 961 N N . TRP A 1 115 ? 7.729 13.062 -4.091 1.00 94.88 115 TRP A N 1
ATOM 962 C CA . TRP A 1 115 ? 8.151 11.867 -4.819 1.00 94.88 115 TRP A CA 1
ATOM 963 C C . TRP A 1 115 ? 8.340 10.686 -3.872 1.00 94.88 115 TRP A C 1
ATOM 965 O O . TRP A 1 115 ? 7.916 9.569 -4.163 1.00 94.88 115 TRP A O 1
ATOM 975 N N . GLU A 1 116 ? 8.912 10.937 -2.696 1.00 93.69 116 GLU A N 1
ATOM 976 C CA . GLU A 1 116 ? 9.004 9.962 -1.618 1.00 93.69 116 GLU A CA 1
ATOM 977 C C . GLU A 1 116 ? 7.622 9.497 -1.136 1.00 93.69 116 GLU A C 1
ATOM 979 O O . GLU A 1 116 ? 7.390 8.292 -1.037 1.00 93.69 116 GLU A O 1
ATOM 984 N N . ASP A 1 117 ? 6.685 10.411 -0.891 1.00 95.44 117 ASP A N 1
ATOM 985 C CA . ASP A 1 117 ? 5.310 10.081 -0.502 1.00 95.44 117 ASP A CA 1
ATOM 986 C C . ASP A 1 117 ? 4.624 9.204 -1.567 1.00 95.44 117 ASP A C 1
ATOM 988 O O . ASP A 1 117 ? 4.101 8.135 -1.246 1.00 95.44 117 ASP A O 1
ATOM 992 N N . LYS A 1 118 ? 4.735 9.561 -2.852 1.00 94.75 118 LYS A N 1
ATOM 993 C CA . LYS A 1 118 ? 4.195 8.765 -3.970 1.00 94.75 118 LYS A CA 1
ATOM 994 C C . LYS A 1 118 ? 4.880 7.401 -4.123 1.00 94.75 118 LYS A C 1
ATOM 996 O O . LYS A 1 118 ? 4.225 6.411 -4.443 1.00 94.75 118 LYS A O 1
ATOM 1001 N N . ARG A 1 119 ? 6.199 7.324 -3.915 1.00 94.88 119 ARG A N 1
ATOM 1002 C CA . ARG A 1 119 ? 7.003 6.117 -4.176 1.00 94.88 119 ARG A CA 1
ATOM 1003 C C . ARG A 1 119 ? 6.973 5.093 -3.043 1.00 94.88 119 ARG A C 1
ATOM 1005 O O . ARG A 1 119 ? 7.077 3.895 -3.317 1.00 94.88 119 ARG A O 1
ATOM 1012 N N . LYS A 1 120 ? 6.920 5.540 -1.785 1.00 95.25 120 LYS A N 1
ATOM 1013 C CA . LYS A 1 120 ? 7.010 4.670 -0.595 1.00 95.25 120 LYS A CA 1
ATOM 1014 C C . LYS A 1 120 ? 5.915 4.896 0.447 1.00 95.25 120 LYS A C 1
ATOM 1016 O O . LYS A 1 120 ? 5.831 4.096 1.367 1.00 95.25 120 LYS A O 1
ATOM 1021 N N . GLY A 1 121 ? 5.085 5.929 0.317 1.00 96.44 121 GLY A N 1
ATOM 1022 C CA . GLY A 1 121 ? 4.032 6.273 1.275 1.00 96.44 121 GLY A CA 1
ATOM 1023 C C . GLY A 1 121 ? 2.670 5.663 0.953 1.00 96.44 121 GLY A C 1
ATOM 1024 O O . GLY A 1 121 ? 1.657 6.282 1.250 1.00 96.44 121 GLY A O 1
ATOM 1025 N N . THR A 1 122 ? 2.609 4.497 0.307 1.00 97.69 122 THR A N 1
ATOM 1026 C CA . THR A 1 122 ? 1.328 3.842 -0.013 1.00 97.69 122 THR A CA 1
ATOM 1027 C C . THR A 1 122 ? 1.258 2.427 0.546 1.00 97.69 122 THR A C 1
ATOM 1029 O O . THR A 1 122 ? 2.279 1.762 0.695 1.00 97.69 122 THR A O 1
ATOM 1032 N N . LEU A 1 123 ? 0.061 1.943 0.849 1.00 98.19 123 LEU A N 1
ATOM 1033 C CA . LEU A 1 123 ? -0.174 0.541 1.194 1.00 98.19 123 LEU A CA 1
ATOM 1034 C C . LEU A 1 123 ? -1.550 0.142 0.688 1.00 98.19 123 LEU A C 1
ATOM 1036 O O . LEU A 1 123 ? -2.511 0.889 0.863 1.00 98.19 123 LEU A O 1
ATOM 1040 N N . PHE A 1 124 ? -1.648 -1.028 0.074 1.00 98.19 124 PHE A N 1
ATOM 1041 C CA . PHE A 1 124 ? -2.909 -1.568 -0.406 1.00 98.19 124 PHE A CA 1
ATOM 1042 C C . PHE A 1 124 ? -3.168 -2.932 0.225 1.00 98.19 124 PHE A C 1
ATOM 1044 O O . PHE A 1 124 ? -2.247 -3.729 0.402 1.00 98.19 124 PHE A O 1
ATOM 1051 N N . SER A 1 125 ? -4.426 -3.180 0.580 1.00 97.69 125 SER A N 1
ATOM 1052 C CA . SER A 1 125 ? -4.888 -4.503 0.980 1.00 97.69 125 SER A CA 1
ATOM 1053 C C . SER A 1 125 ? -6.324 -4.721 0.545 1.00 97.69 125 SER A C 1
ATOM 1055 O O . SER A 1 125 ? -7.176 -3.852 0.769 1.00 97.69 125 SER A O 1
ATOM 1057 N N . ARG A 1 126 ? -6.612 -5.904 0.006 1.00 95.81 126 ARG A N 1
ATOM 1058 C CA . ARG A 1 126 ? -7.968 -6.297 -0.401 1.00 95.81 126 ARG A CA 1
ATOM 1059 C C . ARG A 1 126 ? -8.691 -7.076 0.689 1.00 95.81 126 ARG A C 1
ATOM 1061 O O . ARG A 1 126 ? -8.085 -7.777 1.499 1.00 95.81 126 ARG A O 1
ATOM 1068 N N . GLY A 1 127 ? -10.012 -6.945 0.696 1.00 94.44 127 GLY A N 1
ATOM 1069 C CA . GLY A 1 127 ? -10.898 -7.751 1.528 1.00 94.44 127 GLY A CA 1
ATOM 1070 C C . GLY A 1 127 ? -11.231 -9.085 0.867 1.00 94.44 127 GLY A C 1
ATOM 1071 O O . GLY A 1 127 ? -11.365 -9.167 -0.350 1.00 94.44 127 GLY A O 1
ATOM 1072 N N . ASP A 1 128 ? -11.415 -10.118 1.681 1.00 90.31 128 ASP A N 1
ATOM 1073 C CA . ASP A 1 128 ? -11.816 -11.458 1.264 1.00 90.31 128 ASP A CA 1
ATOM 1074 C C . ASP A 1 128 ? -13.086 -11.854 2.025 1.00 90.31 128 ASP A C 1
ATOM 1076 O O . ASP A 1 128 ? -13.110 -11.892 3.259 1.00 90.31 128 ASP A O 1
ATOM 1080 N N . LYS A 1 129 ? -14.160 -12.149 1.282 1.00 89.44 129 LYS A N 1
ATOM 1081 C CA . LYS A 1 129 ? -15.458 -12.533 1.857 1.00 89.44 129 LYS A CA 1
ATOM 1082 C C . LYS A 1 129 ? -15.331 -13.777 2.738 1.00 89.44 129 LYS A C 1
ATOM 1084 O O . LYS A 1 129 ? -15.912 -13.824 3.815 1.00 89.44 129 LYS A O 1
ATOM 1089 N N . THR A 1 130 ? -14.516 -14.747 2.325 1.00 90.56 130 THR A N 1
ATOM 1090 C CA . THR A 1 130 ? -14.283 -15.993 3.074 1.00 90.56 130 THR A CA 1
ATOM 1091 C C . THR A 1 130 ? -13.487 -15.768 4.361 1.00 90.56 130 THR A C 1
ATOM 1093 O O . THR A 1 130 ? -13.409 -16.654 5.208 1.00 90.56 130 THR A O 1
ATOM 1096 N N . LYS A 1 131 ? -12.876 -14.585 4.515 1.00 88.75 131 LYS A N 1
ATOM 1097 C CA . LYS A 1 131 ? -12.069 -14.182 5.675 1.00 88.75 131 LYS A CA 1
ATOM 1098 C C . LYS A 1 131 ? -12.675 -13.003 6.434 1.00 88.75 131 LYS A C 1
ATOM 1100 O O . LYS A 1 131 ? -11.961 -12.326 7.179 1.00 88.75 131 LYS A O 1
ATOM 1105 N N . GLN A 1 132 ? -13.983 -12.787 6.268 1.00 89.81 132 GLN A N 1
ATOM 1106 C CA . GLN A 1 132 ? -14.742 -11.750 6.967 1.00 89.81 132 GLN A CA 1
ATOM 1107 C C . GLN A 1 132 ? -14.161 -10.347 6.719 1.00 89.81 132 GLN A C 1
ATOM 1109 O O . GLN A 1 132 ? -13.831 -9.590 7.635 1.00 89.81 132 GLN A O 1
ATOM 1114 N N . GLY A 1 133 ? -13.935 -10.023 5.449 1.00 91.62 133 GLY A N 1
ATOM 1115 C CA . GLY A 1 133 ? -13.468 -8.712 5.024 1.00 91.62 133 GLY A CA 1
ATOM 1116 C C . GLY A 1 133 ? -11.949 -8.599 4.949 1.00 91.62 133 GLY A C 1
ATOM 1117 O O . GLY A 1 133 ? -11.266 -9.487 4.444 1.00 91.62 133 GLY A O 1
ATOM 1118 N N . ASN A 1 134 ? -11.398 -7.471 5.392 1.00 95.12 134 ASN A N 1
ATOM 1119 C CA . ASN A 1 134 ? -9.972 -7.177 5.251 1.00 95.12 134 ASN A CA 1
ATOM 1120 C C . ASN A 1 134 ? -9.214 -7.524 6.539 1.00 95.12 134 ASN A C 1
ATOM 1122 O O . ASN A 1 134 ? -9.462 -6.946 7.595 1.00 95.12 134 ASN A O 1
ATOM 1126 N N . LEU A 1 135 ? -8.315 -8.512 6.478 1.00 92.88 135 LEU A N 1
ATOM 1127 C CA . LEU A 1 135 ? -7.563 -8.975 7.653 1.00 92.88 135 LEU A CA 1
ATOM 1128 C C . LEU A 1 135 ? -6.366 -8.082 7.989 1.00 92.88 135 LEU A C 1
ATOM 1130 O O . LEU A 1 135 ? -5.994 -7.980 9.161 1.00 92.88 135 LEU A O 1
ATOM 1134 N N . ASN A 1 136 ? -5.776 -7.451 6.977 1.00 96.62 136 ASN A N 1
ATOM 1135 C CA . ASN A 1 136 ? -4.605 -6.601 7.138 1.00 96.62 136 ASN A CA 1
ATOM 1136 C C . ASN A 1 136 ? -4.990 -5.178 7.539 1.00 96.62 136 ASN A C 1
ATOM 1138 O O . ASN A 1 136 ? -4.365 -4.634 8.440 1.00 96.62 136 ASN A O 1
ATOM 1142 N N . LEU A 1 137 ? -6.012 -4.602 6.902 1.00 96.69 137 LEU A N 1
ATOM 1143 C CA . LEU A 1 137 ? -6.481 -3.235 7.133 1.00 96.69 137 LE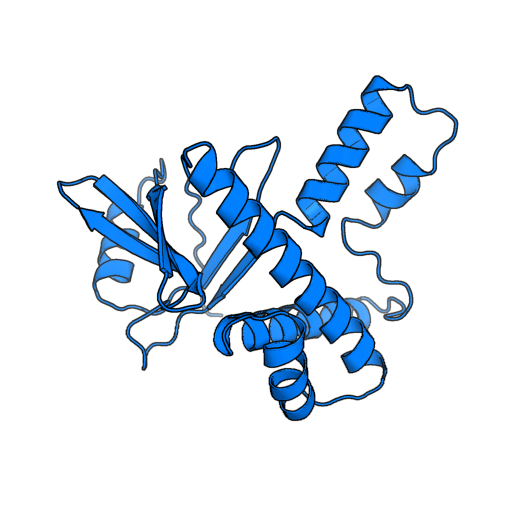U A CA 1
ATOM 1144 C C . LEU A 1 137 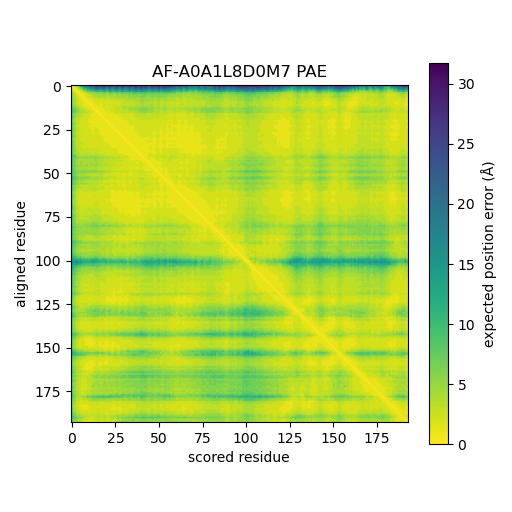? -7.969 -3.277 7.495 1.00 96.69 137 LEU A C 1
ATOM 1146 O O . LEU A 1 137 ? -8.816 -3.288 6.606 1.00 96.69 137 LEU A O 1
ATOM 1150 N N . ARG A 1 138 ? -8.293 -3.353 8.791 1.00 95.31 138 ARG A N 1
ATOM 1151 C CA . ARG A 1 138 ? -9.672 -3.543 9.272 1.00 95.31 138 ARG A CA 1
ATOM 1152 C C . ARG A 1 138 ? -10.197 -2.309 9.991 1.00 95.31 138 ARG A C 1
ATOM 1154 O O . ARG A 1 138 ? -9.583 -1.866 10.955 1.00 95.31 138 ARG A O 1
ATOM 1161 N N . VAL A 1 139 ? -11.344 -1.796 9.561 1.00 95.81 139 VAL A N 1
ATOM 1162 C CA . VAL A 1 139 ? -12.095 -0.789 10.322 1.00 95.81 139 VAL A CA 1
ATOM 1163 C C . VAL A 1 139 ? -12.755 -1.471 11.517 1.00 95.81 139 VAL A C 1
ATOM 1165 O O . VAL A 1 139 ? -13.398 -2.508 11.357 1.00 95.81 139 VAL A O 1
ATOM 1168 N N . ILE A 1 140 ? -12.569 -0.897 12.701 1.00 95.56 140 ILE A N 1
ATOM 1169 C CA . ILE A 1 140 ? -13.216 -1.311 13.947 1.00 95.56 140 ILE A CA 1
ATOM 1170 C C . ILE A 1 140 ? -13.860 -0.095 14.617 1.00 95.56 140 ILE A C 1
ATOM 1172 O O . ILE A 1 140 ? -13.450 1.042 14.367 1.00 95.56 140 ILE A O 1
ATOM 1176 N N . GLU A 1 141 ? -14.852 -0.342 15.465 1.00 95.81 141 GLU A N 1
ATOM 1177 C CA . GLU A 1 141 ? -15.511 0.677 16.279 1.00 95.81 141 GLU A CA 1
ATOM 1178 C C . GLU A 1 141 ? -15.361 0.329 17.758 1.00 95.81 141 GLU A C 1
ATOM 1180 O O . GLU A 1 141 ? -15.613 -0.804 18.162 1.00 95.81 141 GLU A O 1
ATOM 1185 N N . GLU A 1 142 ? -14.955 1.308 18.559 1.00 94.56 142 GLU A N 1
ATOM 1186 C CA . GLU A 1 142 ? -14.796 1.167 20.001 1.00 94.56 142 GLU A CA 1
ATOM 1187 C C . GLU A 1 142 ? -15.267 2.456 20.683 1.00 94.56 142 GLU A C 1
ATOM 1189 O O . GLU A 1 142 ? -14.825 3.552 20.332 1.00 94.56 142 GLU A O 1
ATOM 1194 N N . LYS A 1 143 ? -16.214 2.341 21.626 1.00 93.25 143 LYS A N 1
ATOM 1195 C CA . LYS A 1 143 ? -16.814 3.481 22.355 1.00 93.25 143 LYS A CA 1
ATOM 1196 C C . LYS A 1 143 ? -17.310 4.614 21.431 1.00 93.25 143 LYS A C 1
ATOM 1198 O O . LYS A 1 143 ? -17.111 5.793 21.714 1.00 93.25 143 LYS A O 1
ATOM 1203 N N . GLY A 1 144 ? -17.917 4.258 20.294 1.00 91.31 144 GLY A N 1
ATOM 1204 C CA . GLY A 1 144 ? -18.435 5.212 19.303 1.00 91.31 144 GLY A CA 1
ATOM 1205 C C . GLY A 1 144 ? -17.369 5.893 18.431 1.00 91.31 144 GLY A C 1
ATOM 1206 O O . GLY A 1 144 ? -17.696 6.773 17.635 1.00 91.31 144 GLY A O 1
ATOM 1207 N N . GLN A 1 145 ? -16.095 5.507 18.555 1.00 95.00 145 GLN A N 1
ATOM 1208 C CA . GLN A 1 145 ? -14.996 6.001 17.727 1.00 95.00 145 GLN A CA 1
ATOM 1209 C C . GLN A 1 145 ? -14.496 4.922 16.768 1.00 95.00 145 GLN A C 1
ATOM 1211 O O . GLN A 1 145 ? -14.485 3.737 17.091 1.00 95.00 145 GLN A O 1
ATOM 1216 N N . PHE A 1 146 ? -14.039 5.343 15.589 1.00 96.69 146 PHE A N 1
ATOM 1217 C CA . PHE A 1 146 ? -13.503 4.437 14.580 1.00 96.69 146 PHE A CA 1
ATOM 1218 C C . PHE A 1 146 ? -11.982 4.381 14.610 1.00 96.69 146 PHE A C 1
ATOM 1220 O O . PHE A 1 146 ? -11.299 5.404 14.718 1.00 96.69 146 PHE A O 1
ATOM 1227 N N . PHE A 1 147 ? -11.456 3.178 14.417 1.00 97.44 147 PHE A N 1
ATOM 1228 C CA . PHE A 1 147 ? -10.030 2.919 14.298 1.00 97.44 147 PHE A CA 1
ATOM 1229 C C . PHE A 1 147 ? -9.762 2.047 13.081 1.00 97.44 147 PHE A C 1
ATOM 1231 O O . PHE A 1 147 ? -10.561 1.187 12.706 1.00 97.44 147 PHE A O 1
ATOM 1238 N N . LEU A 1 148 ? -8.602 2.252 12.470 1.00 97.62 148 LEU A N 1
ATOM 1239 C CA . LEU A 1 148 ? -8.047 1.318 11.514 1.00 97.62 148 LEU A CA 1
ATOM 1240 C C . LEU A 1 148 ? -7.051 0.410 12.234 1.00 97.62 148 LEU A C 1
ATOM 1242 O O . LEU A 1 148 ? -5.971 0.846 12.636 1.00 97.62 148 LEU A O 1
ATOM 1246 N N . ARG A 1 149 ? -7.407 -0.868 12.349 1.00 97.31 149 ARG A N 1
ATOM 1247 C CA . ARG A 1 149 ? -6.499 -1.928 12.772 1.00 97.31 149 ARG A CA 1
ATOM 1248 C C . ARG A 1 149 ? -5.605 -2.329 11.601 1.00 97.31 149 ARG A C 1
ATOM 1250 O O . ARG A 1 149 ? -6.091 -2.892 10.617 1.00 97.31 149 ARG A O 1
ATOM 1257 N N . ILE A 1 150 ? -4.304 -2.107 11.736 1.00 98.06 150 ILE A N 1
ATOM 1258 C CA . ILE A 1 150 ? -3.293 -2.419 10.720 1.00 98.06 150 ILE A CA 1
ATOM 1259 C C . ILE A 1 150 ? -2.435 -3.581 11.206 1.00 98.06 150 ILE A C 1
ATOM 1261 O O . ILE A 1 150 ? -1.771 -3.470 12.229 1.00 98.06 150 ILE A O 1
ATOM 1265 N N . ASN A 1 151 ? -2.419 -4.691 10.473 1.00 97.00 151 ASN A N 1
ATOM 1266 C CA . ASN A 1 151 ? -1.498 -5.800 10.718 1.00 97.00 151 ASN A CA 1
ATOM 1267 C C . ASN A 1 151 ? -0.077 -5.377 10.327 1.00 97.00 151 ASN A C 1
ATOM 1269 O O . ASN A 1 151 ? 0.147 -5.000 9.175 1.00 97.00 151 ASN A O 1
ATOM 1273 N N . THR A 1 152 ? 0.868 -5.463 11.260 1.00 94.94 152 THR A N 1
ATOM 1274 C CA . THR A 1 152 ? 2.283 -5.112 11.045 1.00 94.94 152 THR A CA 1
ATOM 1275 C C . THR A 1 152 ? 3.201 -6.334 10.968 1.00 94.94 152 THR A C 1
ATOM 1277 O O . THR A 1 152 ? 4.416 -6.189 10.879 1.00 94.94 152 THR A O 1
ATOM 1280 N N . GLY A 1 153 ? 2.629 -7.541 10.929 1.00 90.38 153 GLY A N 1
ATOM 1281 C CA . GLY A 1 153 ? 3.358 -8.809 10.953 1.00 90.38 153 GLY A CA 1
ATOM 1282 C C . GLY A 1 153 ? 3.514 -9.362 12.370 1.00 90.38 153 GLY A C 1
ATOM 1283 O O . GLY A 1 153 ? 3.177 -8.704 13.348 1.00 90.38 153 GLY A O 1
ATOM 1284 N N . ASN A 1 154 ? 3.988 -10.606 12.488 1.00 86.12 154 ASN A N 1
ATOM 1285 C CA . ASN A 1 154 ? 4.317 -11.251 13.770 1.00 86.12 154 ASN A CA 1
ATOM 1286 C C . ASN A 1 154 ? 3.218 -11.169 14.847 1.00 86.12 154 ASN A C 1
ATOM 1288 O O . ASN A 1 154 ? 3.521 -11.018 16.026 1.00 86.12 154 ASN A O 1
ATOM 1292 N N . ARG A 1 155 ? 1.940 -11.252 14.440 1.00 86.62 155 ARG A N 1
ATOM 1293 C CA . ARG A 1 155 ? 0.771 -11.092 15.330 1.00 86.62 155 ARG A CA 1
ATOM 1294 C C . ARG A 1 155 ? 0.788 -9.763 16.109 1.00 86.62 155 ARG A C 1
ATOM 1296 O O . ARG A 1 155 ? 0.367 -9.711 17.259 1.00 86.62 155 ARG A O 1
ATOM 1303 N N . LYS A 1 156 ? 1.286 -8.693 15.487 1.00 93.31 156 LYS A N 1
ATOM 1304 C CA . LYS A 1 156 ? 1.233 -7.322 15.999 1.00 93.31 156 LYS A CA 1
ATOM 1305 C C . LYS A 1 156 ? 0.284 -6.484 15.149 1.00 93.31 156 LYS A C 1
ATOM 1307 O O . LYS A 1 156 ? 0.161 -6.681 13.935 1.00 93.31 156 LYS A O 1
ATOM 1312 N N . TRP A 1 157 ? -0.387 -5.546 15.809 1.00 96.25 157 TRP A N 1
ATOM 1313 C CA . TRP A 1 157 ? -1.328 -4.631 15.177 1.00 96.25 157 TRP A CA 1
ATOM 1314 C C . TRP A 1 157 ? -1.127 -3.206 15.685 1.00 96.25 157 TRP A C 1
ATOM 1316 O O . TRP A 1 157 ? -0.831 -3.001 16.858 1.00 96.25 157 TRP A O 1
ATOM 1326 N N . LEU A 1 158 ? -1.321 -2.234 14.795 1.00 97.31 158 LEU A N 1
ATOM 1327 C CA . LEU A 1 158 ? -1.541 -0.833 15.156 1.00 97.31 158 LEU A CA 1
ATOM 1328 C C . LEU A 1 158 ? -3.039 -0.555 15.165 1.00 97.31 158 LEU A C 1
ATOM 1330 O O . LEU A 1 158 ? -3.769 -1.119 14.349 1.00 97.31 158 LEU A O 1
ATOM 1334 N N . PHE A 1 159 ? -3.470 0.356 16.028 1.00 97.56 159 PHE A N 1
ATOM 1335 C CA . PHE A 1 159 ? -4.852 0.814 16.120 1.00 97.56 159 PHE A CA 1
ATOM 1336 C C . PHE A 1 159 ? -4.862 2.331 15.996 1.00 97.56 159 PHE A C 1
ATOM 1338 O O . PHE A 1 159 ? -4.681 3.048 16.971 1.00 97.56 159 PHE A O 1
ATOM 1345 N N . ILE A 1 160 ? -5.029 2.823 14.770 1.00 98.06 160 ILE A N 1
ATOM 1346 C CA . ILE A 1 160 ? -4.902 4.254 14.485 1.00 98.06 160 ILE A CA 1
ATOM 1347 C C . ILE A 1 160 ? -6.291 4.860 14.357 1.00 98.06 160 ILE A C 1
ATOM 1349 O O . ILE A 1 160 ? -7.113 4.352 13.593 1.00 98.06 160 ILE A O 1
ATOM 1353 N N . GLN A 1 161 ? -6.551 5.959 15.069 1.00 97.62 161 GLN A N 1
ATOM 1354 C CA . GLN A 1 161 ? -7.843 6.637 14.996 1.00 97.62 161 GLN A CA 1
ATOM 1355 C C . GLN A 1 161 ? -8.139 7.067 13.555 1.00 97.62 161 GLN A C 1
ATOM 1357 O O . GLN A 1 161 ? -7.298 7.667 12.878 1.00 97.62 161 GLN A O 1
ATOM 1362 N N . LEU A 1 162 ? -9.356 6.770 13.107 1.00 95.94 162 LEU A N 1
ATOM 1363 C CA . LEU A 1 162 ? -9.850 7.037 11.768 1.00 95.94 162 LEU A CA 1
ATOM 1364 C C . LEU A 1 162 ? -11.058 7.973 11.849 1.00 95.94 162 LEU A C 1
ATOM 1366 O O . LEU A 1 162 ? -12.002 7.724 12.596 1.00 95.94 162 LEU A O 1
ATOM 1370 N N . LYS A 1 163 ? -11.052 9.051 11.061 1.00 96.12 163 LYS A N 1
ATOM 1371 C CA . LYS A 1 163 ? -12.205 9.958 10.937 1.00 96.12 163 LYS A CA 1
ATOM 1372 C C . LYS A 1 163 ? -12.538 10.190 9.472 1.00 96.12 163 LYS A C 1
ATOM 1374 O O . LYS A 1 163 ? -11.653 10.488 8.673 1.00 96.12 163 LYS A O 1
ATOM 1379 N N . SER A 1 164 ? -13.816 10.106 9.124 1.00 94.31 164 SER A N 1
ATOM 1380 C CA . SER A 1 164 ? -14.327 10.500 7.811 1.00 94.31 164 SER A CA 1
ATOM 1381 C C . SER A 1 164 ? -15.378 11.591 7.982 1.00 94.31 164 SER A C 1
ATOM 1383 O O . SER A 1 164 ? -16.217 11.504 8.872 1.00 94.31 164 SER A O 1
ATOM 1385 N N . SER A 1 165 ? -15.343 12.604 7.117 1.00 92.50 165 SER A N 1
ATOM 1386 C CA . SER A 1 165 ? -16.392 13.625 6.998 1.00 92.50 165 SER A CA 1
ATOM 1387 C C . SER A 1 165 ? -17.454 13.256 5.955 1.00 92.50 165 SER A C 1
ATOM 1389 O O . SER A 1 165 ? -18.331 14.058 5.637 1.00 92.50 165 SER A O 1
ATOM 1391 N N . HIS A 1 166 ? -17.377 12.056 5.372 1.00 92.81 166 HIS A N 1
ATOM 1392 C CA . HIS A 1 166 ? -18.277 11.653 4.304 1.00 92.81 166 HIS A CA 1
ATOM 1393 C C . HIS A 1 166 ? -19.696 11.413 4.837 1.00 92.81 166 HIS A C 1
ATOM 1395 O O . HIS A 1 166 ? -19.890 10.622 5.758 1.00 92.81 166 HIS A O 1
ATOM 1401 N N . LYS A 1 167 ? -20.711 12.013 4.195 1.00 91.75 167 LYS A N 1
ATOM 1402 C CA . LYS A 1 167 ? -22.126 11.951 4.628 1.00 91.75 167 LYS A CA 1
ATOM 1403 C C . LYS A 1 167 ? -22.653 10.526 4.834 1.00 91.75 167 LYS A C 1
ATOM 1405 O O . LYS A 1 167 ? -23.503 10.292 5.679 1.00 91.75 167 LYS A O 1
ATOM 1410 N N . LYS A 1 168 ? -22.146 9.564 4.055 1.00 90.25 168 LYS A N 1
ATOM 1411 C CA . LYS A 1 168 ? -22.543 8.147 4.135 1.00 90.25 168 LYS A CA 1
ATOM 1412 C C . LYS A 1 168 ? -21.604 7.282 4.988 1.00 90.25 168 LYS A C 1
ATOM 1414 O O . LYS A 1 168 ? -21.764 6.070 4.972 1.00 90.25 168 LYS A O 1
ATOM 1419 N N . TRP A 1 169 ? -20.625 7.857 5.697 1.00 93.19 169 TRP A N 1
ATOM 1420 C CA . TRP A 1 169 ? -19.593 7.096 6.422 1.00 93.19 169 TRP A CA 1
ATOM 1421 C C . TRP A 1 169 ? -20.182 6.002 7.315 1.00 93.19 169 TRP A C 1
ATOM 1423 O O . TRP A 1 169 ? -19.760 4.856 7.205 1.00 93.19 169 TRP A O 1
ATOM 1433 N N . ARG A 1 170 ? -21.202 6.325 8.121 1.00 91.00 170 ARG A N 1
ATOM 1434 C CA . ARG A 1 170 ? -21.800 5.376 9.070 1.00 91.00 170 ARG A CA 1
ATOM 1435 C C . ARG A 1 170 ? -22.329 4.110 8.388 1.00 91.00 170 ARG A C 1
ATOM 1437 O O . ARG A 1 170 ? -21.947 3.018 8.781 1.00 91.00 170 ARG A O 1
ATOM 1444 N N . LYS A 1 171 ? -23.067 4.257 7.281 1.00 91.44 171 LYS A N 1
ATOM 1445 C CA . LYS A 1 171 ? -23.572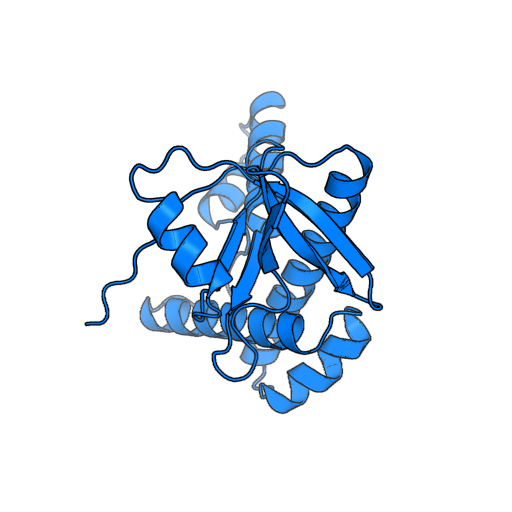 3.128 6.476 1.00 91.44 171 LYS A CA 1
ATOM 1446 C C . LYS A 1 171 ? -22.446 2.243 5.927 1.00 91.44 171 LYS A C 1
ATOM 1448 O O . LYS A 1 171 ? -22.573 1.025 5.861 1.00 91.44 171 LYS A O 1
ATOM 1453 N N . PHE A 1 172 ? -21.339 2.852 5.501 1.00 90.75 172 PHE A N 1
ATOM 1454 C CA . PHE A 1 172 ? -20.185 2.102 5.004 1.00 90.75 172 PHE A CA 1
ATOM 1455 C C . PHE A 1 172 ? -19.444 1.399 6.130 1.00 90.75 172 PHE A C 1
ATOM 1457 O O . PHE A 1 172 ? -19.067 0.243 5.972 1.00 90.75 172 PHE A O 1
ATOM 1464 N N . ALA A 1 173 ? -19.272 2.072 7.263 1.00 91.12 173 ALA A N 1
ATOM 1465 C CA . ALA A 1 173 ? -18.648 1.488 8.431 1.00 91.12 173 ALA A CA 1
ATOM 1466 C C . ALA A 1 173 ? -19.460 0.296 8.957 1.00 91.12 173 ALA A C 1
ATOM 1468 O O . ALA A 1 173 ? -18.883 -0.759 9.181 1.00 91.12 173 ALA A O 1
ATOM 1469 N N . GLU A 1 174 ? -20.788 0.401 9.035 1.00 92.00 174 GLU A N 1
ATOM 1470 C CA . GLU A 1 174 ? -21.678 -0.720 9.372 1.00 92.00 174 GLU A CA 1
ATOM 1471 C C . GLU A 1 174 ? -21.484 -1.910 8.425 1.00 92.00 174 GLU A C 1
ATOM 1473 O O . GLU A 1 174 ? -21.316 -3.039 8.877 1.00 92.00 174 GLU A O 1
ATOM 1478 N N . ALA A 1 175 ? -21.413 -1.676 7.110 1.00 90.88 175 ALA A N 1
ATOM 1479 C CA . ALA A 1 175 ? -21.128 -2.747 6.155 1.00 90.88 175 ALA A CA 1
ATOM 1480 C C . ALA A 1 175 ? -19.750 -3.394 6.402 1.00 90.88 175 ALA A C 1
ATOM 1482 O O . ALA A 1 175 ? -19.622 -4.617 6.344 1.00 90.88 175 ALA A O 1
ATOM 1483 N N . MET A 1 176 ? -18.721 -2.592 6.694 1.00 91.06 176 MET A N 1
ATOM 1484 C CA . MET A 1 176 ? -17.370 -3.079 7.004 1.00 91.06 176 MET A CA 1
ATOM 1485 C C . MET A 1 176 ? -17.328 -3.896 8.303 1.00 91.06 176 MET A C 1
ATOM 1487 O O . MET A 1 176 ? -16.618 -4.901 8.358 1.00 91.06 176 MET A O 1
ATOM 1491 N N . LEU A 1 177 ? -18.080 -3.476 9.325 1.00 89.19 177 LEU A N 1
ATOM 1492 C CA . LEU A 1 177 ? -18.217 -4.169 10.608 1.00 89.19 177 LEU A CA 1
ATOM 1493 C C . LEU A 1 177 ? -18.991 -5.487 10.450 1.00 89.19 177 LEU A C 1
ATOM 1495 O O . LEU A 1 177 ? -18.612 -6.495 11.041 1.00 89.19 177 LEU A O 1
ATOM 1499 N N . ASN A 1 178 ? -19.974 -5.527 9.548 1.00 90.25 178 ASN A N 1
ATOM 1500 C CA . ASN A 1 178 ? -20.743 -6.722 9.184 1.00 90.25 178 ASN A CA 1
ATOM 1501 C C . ASN A 1 178 ? -20.014 -7.647 8.190 1.00 90.25 178 ASN A C 1
ATOM 1503 O O . ASN A 1 178 ? -20.638 -8.379 7.424 1.00 90.25 178 ASN A O 1
ATOM 1507 N N . SER A 1 179 ? -18.676 -7.643 8.199 1.00 87.94 179 SER A N 1
ATOM 1508 C CA . SER A 1 179 ? -17.830 -8.568 7.430 1.00 87.94 179 SER A CA 1
ATOM 1509 C C . SER A 1 179 ? -17.942 -8.480 5.900 1.00 87.94 179 SER A C 1
ATOM 1511 O O . SER A 1 179 ? -17.433 -9.366 5.202 1.00 87.94 179 SER A O 1
ATOM 1513 N N . CYS A 1 180 ? -18.535 -7.417 5.340 1.00 89.81 180 CYS A N 1
ATOM 1514 C CA . CYS A 1 180 ? -18.485 -7.197 3.895 1.00 89.81 180 CYS A CA 1
ATOM 1515 C C . CYS A 1 180 ? -17.022 -7.051 3.436 1.00 89.81 180 CYS A C 1
ATOM 1517 O O . CYS A 1 180 ? -16.226 -6.397 4.110 1.00 89.81 180 CYS A O 1
ATOM 1519 N N . PRO A 1 181 ? -16.622 -7.634 2.293 1.00 92.25 181 PRO A N 1
ATOM 1520 C CA . PRO A 1 181 ? -15.289 -7.424 1.746 1.00 92.25 181 PRO A CA 1
ATOM 1521 C C . PRO A 1 181 ? -15.132 -6.006 1.194 1.00 92.25 181 PRO A C 1
ATOM 1523 O O . PRO A 1 181 ? -15.928 -5.548 0.380 1.00 92.25 181 PRO A O 1
ATOM 1526 N N . TYR A 1 182 ? -14.062 -5.334 1.612 1.00 94.25 182 TYR A N 1
ATOM 1527 C CA . TYR A 1 182 ? -13.661 -4.015 1.129 1.00 94.25 182 TYR A CA 1
ATOM 1528 C C . TYR A 1 182 ? -12.141 -3.939 1.005 1.00 94.25 182 TYR A C 1
ATOM 1530 O O . TYR A 1 182 ? -11.398 -4.571 1.760 1.00 94.25 182 TYR A O 1
ATOM 1538 N N . SER A 1 183 ? -11.673 -3.133 0.061 1.00 95.31 183 SER A N 1
ATOM 1539 C CA . SER A 1 183 ? -10.253 -2.834 -0.102 1.00 95.31 183 SER A CA 1
ATOM 1540 C C . SER A 1 183 ? -9.927 -1.496 0.549 1.00 95.31 183 SER A C 1
ATOM 1542 O O . SER A 1 183 ? -10.738 -0.574 0.514 1.00 95.31 183 SER A O 1
ATOM 1544 N N . ILE A 1 184 ? -8.733 -1.378 1.125 1.00 96.75 184 ILE A N 1
ATOM 1545 C CA . ILE A 1 184 ? -8.216 -0.115 1.657 1.00 96.75 184 ILE A CA 1
ATOM 1546 C C . ILE A 1 184 ? -6.921 0.216 0.929 1.00 96.75 184 ILE A C 1
ATOM 1548 O O . ILE A 1 184 ? -6.027 -0.625 0.816 1.00 96.75 184 ILE A O 1
ATOM 1552 N N . ARG A 1 185 ? -6.818 1.465 0.470 1.00 97.38 185 ARG A N 1
ATOM 1553 C CA . ARG A 1 185 ? -5.575 2.071 -0.002 1.00 97.38 185 ARG A CA 1
ATOM 1554 C C . ARG A 1 185 ? -5.202 3.198 0.954 1.00 97.38 185 ARG A C 1
ATOM 1556 O O . ARG A 1 185 ? -5.901 4.203 1.019 1.00 97.38 185 ARG A O 1
ATOM 1563 N N . LEU A 1 186 ? -4.107 3.026 1.683 1.00 97.56 186 LEU A N 1
ATOM 1564 C CA . LEU A 1 186 ? -3.512 4.068 2.511 1.00 97.56 186 LEU A CA 1
ATOM 1565 C C . LEU A 1 186 ? -2.528 4.888 1.686 1.00 97.56 186 LEU A C 1
ATOM 1567 O O . LEU A 1 186 ? -1.792 4.334 0.863 1.00 97.56 186 LEU A O 1
ATOM 1571 N N . GLN A 1 187 ? -2.509 6.198 1.917 1.00 96.69 187 GLN A N 1
ATOM 1572 C CA . GLN A 1 187 ? -1.634 7.129 1.215 1.00 96.69 187 GLN A CA 1
ATOM 1573 C C . GLN A 1 187 ? -1.133 8.200 2.174 1.00 96.69 187 GLN A C 1
ATOM 1575 O O . GLN A 1 187 ? -1.917 8.897 2.805 1.00 96.69 187 GLN A O 1
ATOM 1580 N N . ARG A 1 188 ? 0.181 8.378 2.234 1.00 96.44 188 ARG A N 1
ATOM 1581 C CA . ARG A 1 188 ? 0.808 9.489 2.930 1.00 96.44 188 ARG A CA 1
ATOM 1582 C C . ARG A 1 188 ? 0.892 10.686 1.989 1.00 96.44 188 ARG A C 1
ATOM 1584 O O . ARG A 1 188 ? 1.376 10.560 0.868 1.00 96.44 188 ARG A O 1
ATOM 1591 N N . LYS A 1 189 ? 0.453 11.853 2.451 1.00 92.94 189 LYS A N 1
ATOM 1592 C CA . LYS A 1 189 ? 0.583 13.132 1.745 1.00 92.94 189 LYS A CA 1
ATOM 1593 C C . LYS A 1 189 ? 0.946 14.224 2.735 1.00 92.94 189 LYS A C 1
ATOM 1595 O O . LYS A 1 189 ? 0.176 14.524 3.646 1.00 92.94 189 LYS A O 1
ATOM 1600 N N . ASN A 1 190 ? 2.108 14.849 2.560 1.00 87.94 190 ASN A N 1
ATOM 1601 C CA . ASN A 1 190 ? 2.566 15.949 3.414 1.00 87.94 190 ASN A CA 1
ATOM 1602 C C . ASN A 1 190 ? 2.572 15.570 4.909 1.00 87.94 190 ASN A C 1
ATOM 1604 O O . ASN A 1 190 ? 2.090 16.332 5.746 1.00 87.94 190 ASN A O 1
ATOM 1608 N N . ASN A 1 191 ? 3.126 14.398 5.246 1.00 87.00 191 ASN A N 1
ATOM 1609 C CA . ASN A 1 191 ? 3.183 13.845 6.613 1.00 87.00 191 ASN A CA 1
ATOM 1610 C C . ASN A 1 191 ? 1.823 13.507 7.260 1.00 87.00 191 ASN A C 1
ATOM 1612 O O . ASN A 1 191 ? 1.785 13.270 8.468 1.00 87.00 191 ASN A O 1
ATOM 1616 N N . LYS A 1 192 ? 0.737 13.484 6.482 1.00 93.19 192 LYS A N 1
ATOM 1617 C CA . LYS A 1 192 ? -0.618 13.087 6.894 1.00 93.19 192 LYS A CA 1
ATOM 1618 C C . LYS A 1 192 ? -1.023 11.817 6.138 1.00 93.19 192 LYS A C 1
ATOM 1620 O O . LYS A 1 192 ? -0.471 11.581 5.067 1.00 93.19 192 LYS A O 1
ATOM 1625 N N . TYR A 1 193 ? -1.958 11.042 6.683 1.00 95.38 193 TYR A N 1
ATOM 1626 C CA . TYR A 1 193 ? -2.412 9.753 6.145 1.00 95.38 193 TYR A CA 1
ATOM 1627 C C . TYR A 1 193 ? -3.925 9.738 5.946 1.00 95.38 193 TYR A C 1
ATOM 1629 O O . TYR A 1 193 ? -4.623 10.454 6.709 1.00 95.38 193 TYR A O 1
#

Nearest PDB structures (foldseek):
  2yt0-assembly1_A  TM=5.155E-01  e=2.138E+00  Mus musculus
  3wtf-assembly1_B  TM=4.381E-01  e=2.020E+00  Homo sapiens
  8glv-assembly1_BR  TM=4.153E-01  e=1.802E+00  Chlamydomonas reinhardtii

Radius of gyration: 17.93 Å; Cα contacts (8 Å, |Δi|>4): 271; chains: 1; bounding box: 43×45×48 Å

Organism: NCBI:txid661089

Solvent-accessible surface area (backbone atoms only — not comparable to full-atom values): 10756 Å² total; per-residue (Å²): 131,86,85,83,85,86,82,72,62,39,49,60,60,54,76,69,55,41,52,54,48,50,51,50,17,36,48,48,34,49,48,16,55,51,41,34,56,40,47,75,73,66,55,50,72,73,60,47,46,61,56,46,25,68,76,61,68,40,52,67,66,54,40,48,40,22,42,47,55,22,49,52,51,51,48,52,32,50,74,71,72,47,65,69,91,72,70,54,86,34,44,58,65,62,52,55,57,68,66,48,86,85,58,51,72,70,55,47,54,52,52,50,51,51,33,46,24,62,43,28,29,38,44,61,41,66,33,38,65,96,63,54,6,24,77,50,60,27,68,48,78,56,98,93,41,40,28,38,36,33,56,75,41,95,95,40,70,47,76,30,43,41,51,59,89,48,93,62,44,67,66,51,48,52,42,47,65,69,31,41,54,47,68,47,76,50,53,39,55,94,96,40,62

InterPro domains:
  IPR010094 Transposase (putative), N-terminal [TIGR01765] (6-80)
  IPR060105 SSO2105-like, N-terminal domain [PF27229] (5-192)

Secondary structure (DSSP, 8-state):
---------EEE--HHHHHHHHHHHHHHHHHHHHHHHHHHTT--HHHHHHHHHHHHT--HHHHHHHHHHHHHHHHHHHHTT--GGG--TT-HHHHHHHH-TT--HHHHHHHHHHHHHHHHSEEEE--BGGGTB-SSEEEEEETTEEEEEEEEETTEEEEEEEE---TTHHHHHHHHHTT----EEEE-BTTB-

pLDDT: mean 94.13, std 5.58, range [46.38, 98.56]